Protein AF-A0A7Y5NXA3-F1 (afdb_monomer)

Secondary structure (DSSP, 8-state):
-PPP------------SSS---------PEEEEETTEEEEEEEETTEEE-SS--PPP----SS--S--S--TT-S-SSGGG--SSTTEEEEE-TTSSEEEEE-BSSGGGSPTTEEEE--SSSBEEEEBS-SSGGGSSTT--EEEPPPP-STTPPPP-EEE--TT-S-SSGGGSTTEEEEE-TTS-EEEEEGGGGS-PPP-

pLDDT: mean 83.81, std 15.82, range [43.25, 97.81]

Radius of gyration: 22.67 Å; Cα contacts (8 Å, |Δi|>4): 391; chains: 1; bounding box: 60×62×68 Å

Mean predicted aligned error: 8.84 Å

Solvent-accessible surface area (backbone atoms only — not comparable to full-atom values): 11843 Å² total; per-residue (Å²): 139,86,84,81,81,80,81,82,81,82,83,82,83,81,86,64,95,62,96,76,70,84,79,77,78,84,60,77,65,44,73,39,68,52,97,88,37,60,38,27,34,24,30,46,83,90,39,43,29,20,73,40,83,41,61,24,66,72,47,84,64,93,68,74,48,91,35,84,66,92,53,95,60,44,75,26,58,37,41,84,66,22,70,93,50,73,66,29,30,27,40,77,41,97,89,56,44,21,28,66,46,69,37,22,48,30,44,85,68,30,59,91,60,30,28,44,46,56,44,87,50,39,8,43,63,24,52,27,79,30,72,19,20,82,70,29,63,94,94,28,44,16,27,55,45,70,59,45,86,34,83,88,38,54,72,38,32,30,35,44,57,54,96,76,38,70,31,84,39,44,88,67,17,93,88,23,37,47,40,74,42,98,86,65,36,26,36,65,42,55,60,73,73,42,58,69,72,78,83,129

Structure (mmCIF, N/CA/C/O backbone):
data_AF-A0A7Y5NXA3-F1
#
_entry.id   AF-A0A7Y5NXA3-F1
#
loop_
_atom_site.group_PDB
_atom_site.id
_atom_site.type_symbol
_atom_site.label_atom_id
_atom_site.label_alt_id
_atom_site.label_comp_id
_atom_site.label_asym_id
_atom_site.label_entity_id
_atom_site.label_seq_id
_atom_site.pdbx_PDB_ins_code
_atom_site.Cartn_x
_atom_site.Cartn_y
_atom_site.Cartn_z
_atom_site.occupancy
_atom_site.B_iso_or_equiv
_atom_site.auth_seq_id
_atom_site.auth_comp_id
_atom_site.auth_asym_id
_atom_site.auth_atom_id
_atom_site.pdbx_PDB_model_num
ATOM 1 N N . MET A 1 1 ? -36.900 -36.591 41.338 1.00 43.38 1 MET A N 1
ATOM 2 C CA . MET A 1 1 ? -37.227 -35.148 41.329 1.00 43.38 1 MET A CA 1
ATOM 3 C C . MET A 1 1 ? -35.922 -34.359 41.272 1.00 43.38 1 MET A C 1
ATOM 5 O O . MET A 1 1 ? -35.277 -34.202 42.298 1.00 43.38 1 MET A O 1
ATOM 9 N N . ARG A 1 2 ? -35.464 -33.964 40.075 1.00 45.12 2 ARG A N 1
ATOM 10 C CA . ARG A 1 2 ? -34.249 -33.150 39.885 1.00 45.12 2 ARG A CA 1
ATOM 11 C C . ARG A 1 2 ? -34.693 -31.701 39.675 1.00 45.12 2 ARG A C 1
ATOM 13 O O . ARG A 1 2 ? -35.448 -31.439 38.746 1.00 45.12 2 ARG A O 1
ATOM 20 N N . ARG A 1 3 ? -34.304 -30.799 40.579 1.00 49.47 3 ARG A N 1
ATOM 21 C CA . ARG A 1 3 ? -34.575 -29.358 40.471 1.00 49.47 3 ARG A CA 1
ATOM 22 C C . ARG A 1 3 ? -33.551 -28.749 39.512 1.00 49.47 3 ARG A C 1
ATOM 24 O O . ARG A 1 3 ? -32.358 -28.834 39.780 1.00 49.47 3 ARG A O 1
ATOM 31 N N . ALA A 1 4 ? -34.022 -28.181 38.406 1.00 48.22 4 ALA A N 1
ATOM 32 C CA . ALA A 1 4 ? -33.211 -27.355 37.522 1.00 48.22 4 ALA A CA 1
ATOM 33 C C . ALA A 1 4 ? -33.000 -25.984 38.185 1.00 48.22 4 ALA A C 1
ATOM 35 O O . ALA A 1 4 ? -33.965 -25.336 38.590 1.00 48.22 4 ALA A O 1
ATOM 36 N N . LEU A 1 5 ? -31.741 -25.581 38.343 1.00 58.97 5 LEU A N 1
ATOM 37 C CA . LEU A 1 5 ? -31.359 -24.242 38.782 1.00 58.97 5 LEU A CA 1
ATOM 38 C C . LEU A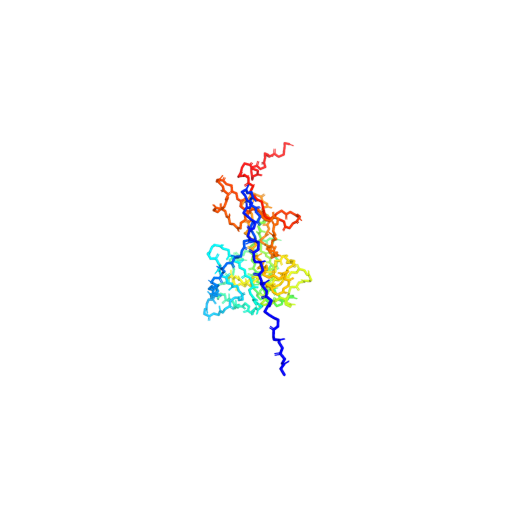 1 5 ? -31.389 -23.327 37.555 1.00 58.97 5 LEU A C 1
ATOM 40 O O . LEU A 1 5 ? -30.589 -23.496 36.640 1.00 58.97 5 LEU A O 1
ATOM 44 N N . ALA A 1 6 ? -32.334 -22.389 37.527 1.00 53.47 6 ALA A N 1
ATOM 45 C CA . ALA A 1 6 ? -32.361 -21.312 36.549 1.00 53.47 6 ALA A CA 1
ATOM 46 C C . ALA A 1 6 ? -31.240 -20.319 36.892 1.00 53.47 6 ALA A C 1
ATOM 48 O O . ALA A 1 6 ? -31.284 -19.669 37.937 1.00 53.47 6 ALA A O 1
ATOM 49 N N . GLN A 1 7 ? -30.216 -20.239 36.043 1.00 62.00 7 GLN A N 1
ATOM 50 C CA . GLN A 1 7 ? -29.206 -19.189 36.131 1.00 62.00 7 GLN A CA 1
ATOM 51 C C . GLN A 1 7 ? -29.837 -17.871 35.682 1.00 62.00 7 GLN A C 1
ATOM 53 O O . GLN A 1 7 ? -30.287 -17.732 34.547 1.00 62.00 7 GLN A O 1
ATOM 58 N N . VAL A 1 8 ? -29.893 -16.913 36.604 1.00 51.53 8 VAL A N 1
ATOM 59 C CA . VAL A 1 8 ? -30.272 -15.530 36.322 1.00 51.53 8 VAL A CA 1
ATOM 60 C C . VAL A 1 8 ? -29.046 -14.851 35.719 1.00 51.53 8 VAL A C 1
ATOM 62 O O . VAL A 1 8 ? -28.077 -14.577 36.423 1.00 51.53 8 VAL A O 1
ATOM 65 N N . LEU A 1 9 ? -29.076 -14.625 34.407 1.00 57.06 9 LEU A N 1
ATOM 66 C CA . LEU A 1 9 ? -28.084 -13.818 33.707 1.00 57.06 9 LEU A CA 1
ATOM 67 C C . LEU A 1 9 ? -28.371 -12.344 34.018 1.00 57.06 9 LEU A C 1
ATOM 69 O O . LEU A 1 9 ? -29.368 -11.787 33.562 1.00 57.06 9 LEU A O 1
ATOM 73 N N . VAL A 1 10 ? -27.525 -11.725 34.836 1.00 50.41 10 VAL A N 1
ATOM 74 C CA . VAL A 1 10 ? -27.584 -10.287 35.112 1.00 50.41 10 VAL A CA 1
ATOM 75 C C . VAL A 1 10 ? -26.732 -9.586 34.057 1.00 50.41 10 VAL A C 1
ATOM 77 O O . VAL A 1 10 ? -25.509 -9.581 34.151 1.00 50.41 10 VAL A O 1
ATOM 80 N N . VAL A 1 11 ? -27.377 -9.020 33.037 1.00 51.25 11 VAL A N 1
ATOM 81 C CA . VAL A 1 11 ? -26.717 -8.142 32.063 1.00 51.25 11 VAL A CA 1
ATOM 82 C C . VAL A 1 11 ? -26.604 -6.758 32.699 1.00 51.25 11 VAL A C 1
ATOM 84 O O . VAL A 1 11 ? -27.598 -6.050 32.849 1.00 51.25 11 VAL A O 1
ATOM 87 N N . VAL A 1 12 ? -25.400 -6.394 33.137 1.00 50.66 12 VAL A N 1
ATOM 88 C CA . VAL A 1 12 ? -25.101 -5.057 33.663 1.00 50.66 12 VAL A CA 1
ATOM 89 C C . VAL A 1 12 ? -24.696 -4.172 32.487 1.00 50.66 12 VAL A C 1
ATOM 91 O O . VAL A 1 12 ? -23.573 -4.255 32.005 1.00 50.66 12 VAL A O 1
ATOM 94 N N . THR A 1 13 ? -25.603 -3.321 32.013 1.00 43.25 13 THR A N 1
ATOM 95 C CA . THR A 1 13 ? -25.276 -2.272 31.037 1.00 43.25 13 THR A CA 1
ATOM 96 C C . THR A 1 13 ? -24.680 -1.074 31.774 1.00 43.25 13 THR A C 1
ATOM 98 O O . THR A 1 13 ? -25.400 -0.333 32.446 1.00 43.25 13 THR A O 1
ATOM 101 N N . ILE A 1 14 ? -23.364 -0.889 31.679 1.00 43.81 14 ILE A N 1
ATOM 102 C CA . ILE A 1 14 ? -22.674 0.292 32.208 1.00 43.81 14 ILE A CA 1
ATOM 103 C C . ILE A 1 14 ? -22.688 1.363 31.112 1.00 43.81 14 ILE A C 1
ATOM 105 O O . ILE A 1 14 ? -21.950 1.273 30.138 1.00 43.81 14 ILE A O 1
ATOM 109 N N . SER A 1 15 ? -23.544 2.375 31.261 1.00 44.97 15 SER A N 1
ATOM 110 C CA . SER A 1 15 ? -23.566 3.540 30.372 1.00 44.97 15 SER A CA 1
ATOM 111 C C . SER A 1 15 ? -22.508 4.544 30.837 1.00 44.97 15 SER A C 1
ATOM 113 O O . SER A 1 15 ? -22.768 5.361 31.720 1.00 44.97 15 SER A O 1
ATOM 115 N N . LEU A 1 16 ? -21.306 4.470 30.266 1.00 46.34 16 LEU A N 1
ATOM 116 C CA . LEU A 1 16 ? -20.279 5.500 30.418 1.00 46.34 16 LEU A CA 1
ATOM 117 C C . LEU A 1 16 ? -20.519 6.589 29.367 1.00 46.34 16 LEU A C 1
ATOM 119 O O . LEU A 1 16 ? -20.342 6.375 28.171 1.00 46.34 16 LEU A O 1
ATOM 123 N N . ALA A 1 17 ? -20.930 7.772 29.820 1.00 48.44 17 ALA A N 1
ATOM 124 C CA . ALA A 1 17 ? -20.832 8.996 29.034 1.00 48.44 17 ALA A CA 1
ATOM 125 C C . ALA A 1 17 ? -19.345 9.386 28.944 1.00 48.44 17 ALA A C 1
ATOM 127 O O . ALA A 1 17 ? -18.832 10.141 29.764 1.00 48.44 17 ALA A O 1
ATOM 128 N N . GLY A 1 18 ? -18.644 8.772 27.996 1.00 47.94 18 GLY A N 1
ATOM 129 C CA . GLY A 1 18 ? -17.215 8.934 27.737 1.00 47.94 18 GLY A CA 1
ATOM 130 C C . GLY A 1 18 ? -16.750 7.722 26.943 1.00 47.94 18 GLY A C 1
ATOM 131 O O . GLY A 1 18 ? -16.732 6.625 27.488 1.00 47.94 18 GLY A O 1
ATOM 132 N N . CYS A 1 19 ? -16.497 7.907 25.648 1.00 46.62 19 CYS A N 1
ATOM 133 C CA . CYS A 1 19 ? -16.404 6.873 24.615 1.00 46.62 19 CYS A CA 1
ATOM 134 C C . CYS A 1 19 ? -15.575 5.642 25.039 1.00 46.62 19 CYS A C 1
ATOM 136 O O . CYS A 1 19 ? -14.349 5.660 25.020 1.00 46.62 19 CYS A O 1
ATOM 138 N N . SER A 1 20 ? -16.242 4.563 25.446 1.00 48.34 20 SER A N 1
ATOM 139 C CA . SER A 1 20 ? -15.659 3.219 25.610 1.00 48.34 20 SER A CA 1
ATOM 140 C C . SER A 1 20 ? -16.683 2.159 25.218 1.00 48.34 20 SER A C 1
ATOM 142 O O . SER A 1 20 ? -16.874 1.164 25.910 1.00 48.34 20 SER A O 1
ATOM 144 N N . GLY A 1 21 ? -17.408 2.428 24.132 1.00 49.69 21 GLY A N 1
ATOM 145 C CA . GLY A 1 21 ? -18.098 1.368 23.417 1.00 49.69 21 GLY A CA 1
ATOM 146 C C . GLY A 1 21 ? -17.081 0.725 22.494 1.00 49.69 21 GLY A C 1
ATOM 147 O O . GLY A 1 21 ? -16.437 1.443 21.729 1.00 49.69 21 GLY A O 1
ATOM 148 N N . ASP A 1 22 ? -16.926 -0.591 22.586 1.00 53.19 22 ASP A N 1
ATOM 149 C CA . ASP A 1 22 ? -16.317 -1.368 21.516 1.00 53.19 22 ASP A CA 1
ATOM 150 C C . ASP A 1 22 ? -17.077 -1.007 20.235 1.00 53.19 22 ASP A C 1
ATOM 152 O O . ASP A 1 22 ? -18.280 -1.257 20.117 1.00 53.19 22 ASP A O 1
ATOM 156 N N . VAL A 1 23 ? -16.415 -0.289 19.328 1.00 57.19 23 VAL A N 1
ATOM 157 C CA . VAL A 1 23 ? -16.998 0.050 18.033 1.00 57.19 23 VAL A CA 1
ATOM 158 C C . VAL A 1 23 ? -16.989 -1.244 17.240 1.00 57.19 23 VAL A C 1
ATOM 160 O O . VAL A 1 23 ? -15.997 -1.594 16.611 1.00 57.19 23 VAL A O 1
ATOM 163 N N . GLU A 1 24 ? -18.081 -1.996 17.333 1.00 65.19 24 GLU A N 1
ATOM 164 C CA . GLU A 1 24 ? -18.325 -3.123 16.448 1.00 65.19 24 GLU A CA 1
ATOM 165 C C . GLU A 1 24 ? -18.480 -2.540 15.038 1.00 65.19 24 GLU A C 1
ATOM 167 O O . GLU A 1 24 ? -19.501 -1.935 14.698 1.00 65.19 24 GLU A O 1
ATOM 172 N N . ILE A 1 25 ? -17.411 -2.626 14.240 1.00 70.06 25 ILE A N 1
ATOM 173 C CA . ILE A 1 25 ? -17.422 -2.175 12.851 1.00 70.06 25 ILE A CA 1
ATOM 174 C C . ILE A 1 25 ? -18.264 -3.189 12.085 1.00 70.06 25 ILE A C 1
ATOM 176 O O . ILE A 1 25 ? -17.769 -4.207 11.608 1.00 70.06 25 ILE A O 1
ATOM 180 N N . ALA A 1 26 ? -19.564 -2.919 11.991 1.00 72.75 26 ALA A N 1
ATOM 181 C CA . ALA A 1 26 ? -20.465 -3.665 11.129 1.00 72.75 26 ALA A CA 1
ATOM 182 C C . ALA A 1 26 ? -20.091 -3.382 9.665 1.00 72.75 26 ALA A C 1
ATOM 184 O O . ALA A 1 26 ? -20.643 -2.487 9.023 1.00 72.75 26 ALA A O 1
ATOM 185 N N . CYS A 1 27 ? -19.107 -4.118 9.151 1.00 78.50 27 CYS A N 1
ATOM 186 C CA . CYS A 1 27 ? -18.705 -4.040 7.761 1.00 78.50 27 CYS A CA 1
ATOM 187 C C . CYS A 1 27 ? -19.563 -4.983 6.916 1.00 78.50 27 CYS A C 1
ATOM 189 O O . CYS A 1 27 ? -19.437 -6.203 6.998 1.00 78.50 27 CYS A O 1
ATOM 191 N N . ASN A 1 28 ? -20.420 -4.410 6.073 1.00 83.00 28 ASN A N 1
ATOM 192 C CA . ASN A 1 28 ? -20.970 -5.131 4.929 1.00 83.00 28 ASN A CA 1
ATOM 193 C C . ASN A 1 28 ? -19.955 -5.001 3.792 1.00 83.00 28 ASN A C 1
ATOM 195 O O . ASN A 1 28 ? -20.060 -4.080 2.984 1.00 83.00 28 ASN A O 1
ATOM 199 N N . SER A 1 29 ? -18.934 -5.853 3.813 1.00 89.62 29 SER A N 1
ATOM 200 C CA . SER A 1 29 ? -17.824 -5.804 2.868 1.00 89.62 29 SER A CA 1
ATOM 201 C C . SER A 1 29 ? -18.315 -6.050 1.442 1.00 89.62 29 SER A C 1
ATOM 203 O O . SER A 1 29 ? -18.929 -7.075 1.145 1.00 89.62 29 SER A O 1
ATOM 205 N N . GLU A 1 30 ? -18.045 -5.098 0.552 1.00 94.44 30 GLU A N 1
ATOM 206 C CA . GLU A 1 30 ? -18.192 -5.288 -0.892 1.00 94.44 30 GLU A CA 1
ATOM 207 C C . GLU A 1 30 ? -16.810 -5.605 -1.479 1.00 94.44 30 GLU A C 1
ATOM 209 O O . GLU A 1 30 ? -15.889 -4.809 -1.263 1.00 94.44 30 GLU A O 1
ATOM 214 N N . PRO A 1 31 ? -16.624 -6.756 -2.157 1.00 95.38 31 PRO A N 1
ATOM 215 C CA . PRO A 1 31 ? -15.333 -7.118 -2.726 1.00 95.38 31 PRO A CA 1
ATOM 216 C C . PRO A 1 31 ? -14.949 -6.144 -3.841 1.00 95.38 31 PRO A C 1
ATOM 218 O O . PRO A 1 31 ? -15.763 -5.780 -4.690 1.00 95.38 31 PRO A O 1
ATOM 221 N N . GLU A 1 32 ? -13.687 -5.733 -3.855 1.00 95.19 32 GLU A N 1
ATOM 222 C CA . GLU A 1 32 ? -13.147 -4.870 -4.894 1.00 95.19 32 GLU A CA 1
ATOM 223 C C . GLU A 1 32 ? -12.732 -5.704 -6.106 1.00 95.19 32 GLU A C 1
ATOM 225 O O . GLU A 1 32 ? -11.855 -6.572 -6.022 1.00 95.19 32 GLU A O 1
ATOM 230 N N . ILE A 1 33 ? -13.357 -5.395 -7.242 1.00 95.00 33 ILE A N 1
ATOM 231 C CA . ILE A 1 33 ? -13.126 -6.052 -8.525 1.00 95.00 33 ILE A CA 1
ATOM 232 C C . ILE A 1 33 ? -12.277 -5.148 -9.422 1.00 95.00 33 ILE A C 1
ATOM 234 O O . ILE A 1 33 ? -12.674 -4.022 -9.725 1.00 95.00 33 ILE A O 1
ATOM 238 N N . LEU A 1 34 ? -11.150 -5.665 -9.905 1.00 92.94 34 LEU A N 1
ATOM 239 C CA . LEU A 1 34 ? -10.285 -5.023 -10.892 1.00 92.94 34 LEU A CA 1
ATOM 240 C C . LEU A 1 34 ? -10.284 -5.874 -12.166 1.00 92.94 34 LEU A C 1
ATOM 242 O O . LEU A 1 34 ? -9.927 -7.048 -12.126 1.00 92.94 34 LEU A O 1
ATOM 246 N N . GLU A 1 35 ? -10.739 -5.307 -13.287 1.00 89.94 35 GLU A N 1
ATOM 247 C CA . GLU A 1 35 ? -10.835 -6.001 -14.589 1.00 89.94 35 GLU A CA 1
ATOM 248 C C . GLU A 1 35 ? -11.558 -7.364 -14.535 1.00 89.94 35 GLU A C 1
ATOM 250 O O . GLU A 1 35 ? -11.211 -8.322 -15.223 1.00 89.94 35 GLU A O 1
ATOM 255 N N . GLY A 1 36 ? -12.595 -7.464 -13.700 1.00 92.06 36 GLY A N 1
ATOM 256 C CA . GLY A 1 36 ? -13.398 -8.681 -13.559 1.00 92.06 36 GLY A CA 1
ATOM 257 C C . GLY A 1 36 ? -12.805 -9.751 -12.636 1.00 92.06 36 GLY A C 1
ATOM 258 O O . GLY A 1 36 ? -13.415 -10.812 -12.508 1.00 92.06 36 GLY A O 1
ATOM 259 N N . ALA A 1 37 ? -11.673 -9.485 -11.977 1.00 93.00 37 ALA A N 1
ATOM 260 C CA . ALA A 1 37 ? -11.097 -10.342 -10.943 1.00 93.00 37 ALA A CA 1
ATOM 261 C C . ALA A 1 37 ? -11.159 -9.672 -9.562 1.00 93.00 37 ALA A C 1
ATOM 263 O O . ALA A 1 37 ? -11.017 -8.456 -9.442 1.00 93.00 37 ALA A O 1
ATOM 264 N N . GLU A 1 38 ? -11.361 -10.465 -8.512 1.00 94.81 38 GLU A N 1
ATOM 265 C CA . GLU A 1 38 ? -11.270 -9.990 -7.129 1.00 94.81 38 GLU A CA 1
ATOM 266 C C . GLU A 1 38 ? -9.823 -9.634 -6.779 1.00 94.81 38 GLU A C 1
ATOM 268 O O . GLU A 1 38 ? -8.887 -10.366 -7.092 1.00 94.81 38 GLU A O 1
ATOM 273 N N . THR A 1 39 ? -9.643 -8.505 -6.102 1.00 95.56 39 THR A N 1
ATOM 274 C CA . THR A 1 39 ? -8.321 -8.021 -5.668 1.00 95.56 39 THR A CA 1
ATOM 275 C C . THR A 1 39 ? -7.907 -8.541 -4.288 1.00 95.56 39 THR A C 1
ATOM 277 O O . THR A 1 39 ? -6.813 -8.237 -3.817 1.00 95.56 39 THR A O 1
ATOM 280 N N . GLY A 1 40 ? -8.791 -9.272 -3.600 1.00 95.44 40 GLY A N 1
ATOM 281 C CA . GLY A 1 40 ? -8.634 -9.659 -2.190 1.00 95.44 40 GLY A CA 1
ATOM 282 C C . GLY A 1 40 ? -8.944 -8.527 -1.209 1.00 95.44 40 GLY A C 1
ATOM 283 O O . GLY A 1 40 ? -8.978 -8.738 0.000 1.00 95.44 40 GLY A O 1
ATOM 284 N N . PHE A 1 41 ? -9.205 -7.321 -1.714 1.00 96.56 41 PHE A N 1
ATOM 285 C CA . PHE A 1 41 ? -9.687 -6.210 -0.911 1.00 96.56 41 PHE A CA 1
ATOM 286 C C . PHE A 1 41 ? -11.205 -6.150 -0.901 1.00 96.56 41 PHE A C 1
ATOM 288 O O . PHE A 1 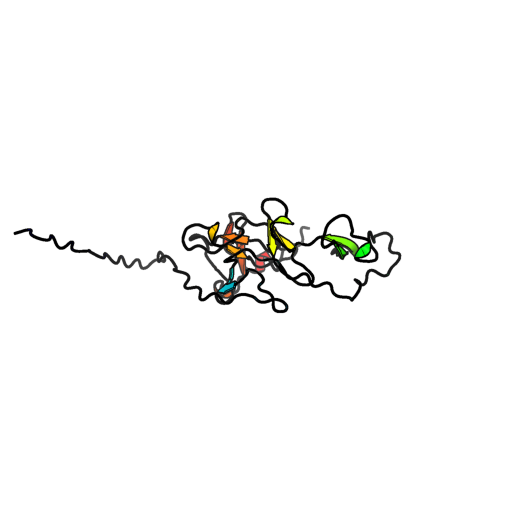41 ? -11.872 -6.541 -1.857 1.00 96.56 41 PHE A O 1
ATOM 295 N N . ALA A 1 42 ? -11.738 -5.591 0.174 1.00 96.19 42 ALA A N 1
ATOM 296 C CA . ALA A 1 42 ? -13.122 -5.185 0.259 1.00 96.19 42 ALA A CA 1
ATOM 297 C C . ALA A 1 42 ? -13.243 -3.787 0.868 1.00 96.19 42 ALA A C 1
ATOM 299 O O . ALA A 1 42 ? -12.343 -3.294 1.559 1.00 96.19 42 ALA A O 1
ATOM 300 N N . THR A 1 43 ? -14.371 -3.137 0.598 1.00 94.00 43 THR A N 1
ATOM 301 C CA . THR A 1 43 ? -14.670 -1.804 1.123 1.00 94.00 43 THR A CA 1
ATOM 302 C C . THR A 1 43 ? -15.754 -1.847 2.193 1.00 94.00 43 THR A C 1
ATOM 304 O O . THR A 1 43 ? -16.822 -2.420 1.980 1.00 94.00 43 THR A O 1
ATOM 307 N N . CYS A 1 44 ? -15.502 -1.170 3.315 1.00 91.19 44 CYS A N 1
ATOM 308 C CA . CYS A 1 44 ? -16.468 -0.857 4.367 1.00 91.19 44 CYS A CA 1
ATOM 309 C C . CYS A 1 44 ? -16.740 0.658 4.345 1.00 91.19 44 CYS A C 1
ATOM 311 O O . CYS A 1 44 ? -16.147 1.425 5.106 1.00 91.19 44 CYS A O 1
ATOM 313 N N . GLY A 1 45 ? -17.584 1.128 3.423 1.00 88.50 45 GLY A N 1
ATOM 314 C CA . GLY A 1 45 ? -17.703 2.566 3.158 1.00 88.50 45 GLY A CA 1
ATOM 315 C C . GLY A 1 45 ? -16.440 3.098 2.472 1.00 88.50 45 GLY A C 1
ATOM 316 O O . GLY A 1 45 ? -16.104 2.641 1.387 1.00 88.50 45 GLY A O 1
ATOM 317 N N . SER A 1 46 ? -15.734 4.053 3.083 1.00 87.31 46 SER A N 1
ATOM 318 C CA . SER A 1 46 ? -14.451 4.578 2.571 1.00 87.31 46 SER A CA 1
ATOM 319 C C . SER A 1 46 ? -13.216 3.840 3.102 1.00 87.31 46 SER A C 1
ATOM 321 O O . SER A 1 46 ? -12.095 4.156 2.703 1.00 87.31 46 SER A O 1
ATOM 323 N N . LEU A 1 47 ? -13.400 2.861 3.988 1.00 92.25 47 LEU A N 1
ATOM 324 C CA . LEU A 1 47 ? -12.325 2.029 4.515 1.00 92.25 47 LEU A CA 1
ATOM 325 C C . LEU A 1 47 ? -12.053 0.859 3.563 1.00 92.25 47 LEU A C 1
ATOM 327 O O . LEU A 1 47 ? -12.961 0.078 3.286 1.00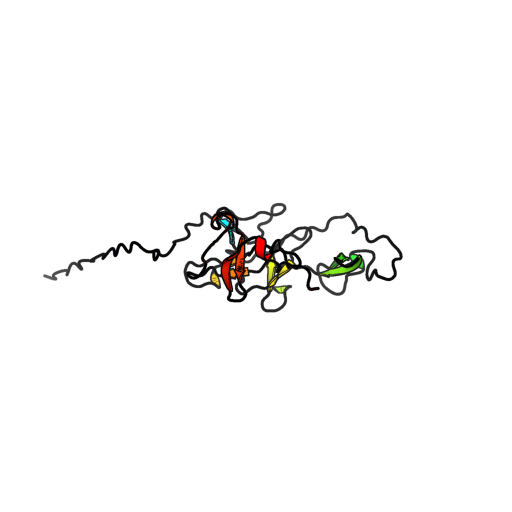 92.25 47 LEU A O 1
ATOM 331 N N . LYS A 1 48 ? -10.809 0.700 3.108 1.00 95.56 48 LYS A N 1
ATOM 332 C CA . LYS A 1 48 ? -10.364 -0.465 2.330 1.00 95.56 48 LYS A CA 1
ATOM 333 C C . LYS A 1 48 ? -9.620 -1.436 3.246 1.00 95.56 48 LYS A C 1
ATOM 335 O O . LYS A 1 48 ? -8.636 -1.051 3.880 1.00 95.56 48 LYS A O 1
ATOM 340 N N . HIS A 1 49 ? -10.088 -2.677 3.324 1.00 96.50 49 HIS A N 1
ATOM 341 C CA . HIS A 1 49 ? -9.481 -3.731 4.138 1.00 96.50 49 HIS A CA 1
ATOM 342 C C . HIS A 1 49 ? -9.287 -5.012 3.330 1.00 96.50 49 HIS A C 1
ATOM 344 O O . HIS A 1 49 ? -9.794 -5.126 2.214 1.00 96.50 49 HIS A O 1
ATOM 350 N N . ARG A 1 50 ? -8.516 -5.952 3.874 1.00 97.31 50 ARG A N 1
ATOM 351 C CA . ARG A 1 50 ? -8.125 -7.180 3.185 1.00 97.31 50 ARG A CA 1
ATOM 352 C C . ARG A 1 50 ? -8.667 -8.412 3.914 1.00 97.31 50 ARG A C 1
ATOM 354 O O . ARG A 1 50 ? -7.953 -8.979 4.741 1.00 97.31 50 ARG A O 1
ATOM 361 N N . PRO A 1 51 ? -9.912 -8.837 3.635 1.00 96.44 51 PRO A N 1
ATOM 362 C CA . PRO A 1 51 ? -10.483 -10.026 4.268 1.00 96.44 51 PRO A CA 1
ATOM 363 C C . PRO A 1 51 ? -9.701 -11.301 3.942 1.00 96.44 51 PRO A C 1
ATOM 365 O O . PRO A 1 51 ? -9.549 -12.163 4.806 1.00 96.44 51 PRO A O 1
ATOM 368 N N . GLU A 1 52 ? -9.167 -11.408 2.726 1.00 95.81 52 GLU A N 1
ATOM 369 C CA . GLU A 1 52 ? -8.433 -12.580 2.260 1.00 95.81 52 GLU A CA 1
ATOM 370 C C . GLU A 1 52 ? -7.302 -12.208 1.296 1.00 95.81 52 GLU A C 1
ATOM 372 O O . GLU A 1 52 ? -7.271 -11.122 0.714 1.00 95.81 52 GLU A O 1
ATOM 377 N N . GLN A 1 53 ? -6.338 -13.114 1.13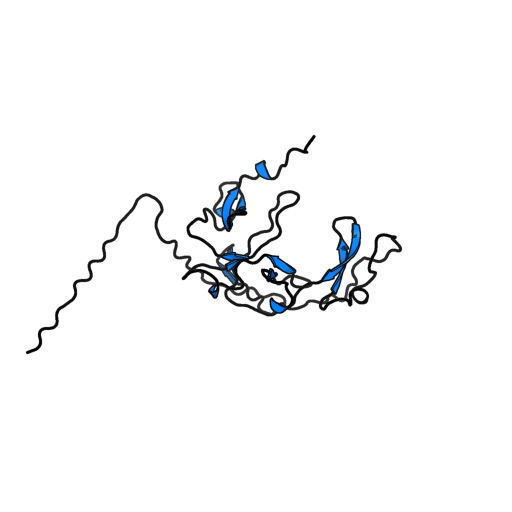8 1.00 96.12 53 GLN A N 1
ATOM 378 C CA . GLN A 1 53 ? -5.321 -12.970 0.101 1.00 96.12 53 GLN A CA 1
ATOM 379 C C . GLN A 1 53 ? -5.931 -13.346 -1.250 1.00 96.12 53 GLN A C 1
ATOM 381 O O . GLN A 1 53 ? -6.651 -14.336 -1.360 1.00 96.12 53 GLN A O 1
ATOM 386 N N . ALA A 1 54 ? -5.589 -12.590 -2.286 1.00 95.06 54 ALA A N 1
ATOM 387 C CA . ALA A 1 54 ? -5.948 -12.905 -3.659 1.00 95.06 54 ALA A CA 1
ATOM 388 C C . ALA A 1 54 ? -4.768 -12.632 -4.587 1.00 95.06 54 ALA A C 1
ATOM 390 O O . ALA A 1 54 ? -3.849 -11.882 -4.249 1.00 95.06 54 ALA A O 1
ATOM 391 N N . THR A 1 55 ? -4.818 -13.244 -5.766 1.00 95.69 55 THR A N 1
ATOM 392 C CA . THR A 1 55 ? -3.872 -12.977 -6.846 1.00 95.69 55 THR A CA 1
ATOM 393 C C . THR A 1 55 ? -4.326 -11.745 -7.617 1.00 95.69 55 THR A C 1
ATOM 395 O O . THR A 1 55 ? -5.433 -11.714 -8.153 1.00 95.69 55 THR A O 1
ATOM 398 N N . CYS A 1 56 ? -3.463 -10.742 -7.705 1.00 94.19 56 CYS A N 1
ATOM 399 C CA . CYS A 1 56 ? -3.721 -9.544 -8.476 1.00 94.19 56 CYS A CA 1
ATOM 400 C C . CYS A 1 56 ? -3.776 -9.861 -9.974 1.00 94.19 56 CYS A C 1
ATOM 402 O O . CYS A 1 56 ? -2.874 -10.525 -10.496 1.00 94.19 56 CYS A O 1
ATOM 404 N N . PRO A 1 57 ? -4.790 -9.355 -10.700 1.00 91.31 57 PRO A N 1
ATOM 405 C CA . PRO A 1 57 ? -4.770 -9.413 -12.150 1.00 91.31 57 PRO A CA 1
ATOM 406 C C . PRO A 1 57 ? -3.592 -8.574 -12.652 1.00 91.31 57 PRO A C 1
ATOM 408 O O . PRO A 1 57 ? -3.452 -7.403 -12.300 1.00 91.31 57 PRO A O 1
ATOM 411 N N . ILE A 1 58 ? -2.735 -9.181 -13.469 1.00 85.88 58 ILE A N 1
ATOM 412 C CA . ILE A 1 58 ? -1.615 -8.480 -14.094 1.00 85.88 58 ILE A CA 1
ATOM 413 C C . ILE A 1 58 ? -2.087 -7.966 -15.440 1.00 85.88 58 ILE A C 1
ATOM 415 O O . ILE A 1 58 ? -2.435 -8.742 -16.333 1.00 85.88 58 ILE A O 1
ATOM 419 N N . LEU A 1 59 ? -2.109 -6.648 -15.568 1.00 81.25 59 LEU A N 1
ATOM 420 C CA . LEU A 1 59 ? -2.623 -5.954 -16.732 1.00 81.25 59 LEU A CA 1
ATOM 421 C C . LEU A 1 59 ? -1.447 -5.424 -17.533 1.00 81.25 59 LEU A C 1
ATOM 423 O O . LEU A 1 59 ? -1.059 -4.258 -17.431 1.00 81.25 59 LEU A O 1
ATOM 427 N N . TRP A 1 60 ? -0.888 -6.305 -18.353 1.00 75.75 60 TRP A N 1
ATOM 428 C CA . TRP A 1 60 ? 0.068 -5.914 -19.375 1.00 75.75 60 TRP A CA 1
ATOM 429 C C . TRP A 1 60 ? -0.649 -5.026 -20.388 1.00 75.75 60 TRP A C 1
ATOM 431 O O . TRP A 1 60 ? -1.476 -5.493 -21.172 1.00 75.75 60 TRP A O 1
ATOM 441 N N . HIS A 1 61 ? -0.377 -3.726 -20.335 1.00 66.69 61 HIS A N 1
ATOM 442 C CA . HIS A 1 61 ? -0.838 -2.825 -21.377 1.00 66.69 61 HIS A CA 1
ATOM 443 C C . HIS A 1 61 ? 0.102 -2.996 -22.567 1.00 66.69 61 HIS A C 1
ATOM 445 O O . HIS A 1 61 ? 1.311 -2.902 -22.415 1.00 66.69 61 HIS A O 1
ATOM 451 N N . GLU A 1 62 ? -0.447 -3.210 -23.763 1.00 62.75 62 GLU A N 1
ATOM 452 C CA . GLU A 1 62 ? 0.349 -3.304 -24.999 1.00 62.75 62 GLU A CA 1
ATOM 453 C C . GLU A 1 62 ? 1.047 -1.980 -25.373 1.00 62.75 62 GLU A C 1
ATOM 455 O O . GLU A 1 62 ? 1.770 -1.919 -26.366 1.00 62.75 62 GLU A O 1
ATOM 460 N N . ALA A 1 63 ? 0.805 -0.899 -24.625 1.00 57.09 63 ALA A N 1
ATOM 461 C CA . ALA A 1 63 ? 1.453 0.378 -24.859 1.00 57.09 63 ALA A CA 1
ATOM 462 C C . ALA A 1 63 ? 2.841 0.364 -24.198 1.00 57.09 63 ALA A C 1
ATOM 464 O O . ALA A 1 63 ? 2.899 0.369 -22.967 1.00 57.09 63 ALA A O 1
ATOM 465 N N . PRO A 1 64 ? 3.941 0.376 -24.975 1.00 56.78 64 PRO A N 1
ATOM 466 C CA . PRO A 1 64 ? 5.271 0.486 -24.400 1.00 56.78 64 PRO A CA 1
ATOM 467 C C . PRO A 1 64 ? 5.346 1.783 -23.599 1.00 56.78 64 PRO A C 1
ATOM 469 O O . PRO A 1 64 ? 4.864 2.832 -24.052 1.00 56.78 64 PRO A O 1
ATOM 472 N N . ALA A 1 65 ? 5.936 1.712 -22.408 1.00 58.56 65 ALA A N 1
ATOM 473 C CA . ALA A 1 65 ? 6.274 2.907 -21.663 1.00 58.56 65 ALA A CA 1
ATOM 474 C C . ALA A 1 65 ? 7.046 3.871 -22.573 1.00 58.56 65 ALA A C 1
ATOM 476 O O . ALA A 1 65 ? 7.849 3.466 -23.416 1.00 58.56 65 ALA A O 1
ATOM 477 N N . VAL A 1 66 ? 6.753 5.166 -22.440 1.00 66.31 66 VAL A N 1
ATOM 478 C CA . VAL A 1 66 ? 7.295 6.258 -23.264 1.00 66.31 66 VAL A CA 1
ATOM 479 C C . VAL A 1 66 ? 8.748 6.547 -22.854 1.00 66.31 66 VAL A C 1
ATOM 481 O O . VAL A 1 66 ? 9.111 7.668 -22.521 1.00 66.31 66 VAL A O 1
ATOM 484 N N . CYS A 1 67 ? 9.578 5.509 -22.863 1.00 74.88 67 CYS A N 1
ATOM 485 C CA . CYS A 1 67 ? 11.007 5.520 -22.576 1.00 74.88 67 CYS A CA 1
ATOM 486 C C . CYS A 1 67 ? 11.839 5.563 -23.864 1.00 74.88 67 CYS A C 1
ATOM 488 O O . CYS A 1 67 ? 13.006 5.186 -23.891 1.00 74.88 67 CYS A O 1
ATOM 490 N N . ALA A 1 68 ? 11.238 6.039 -24.957 1.00 66.12 68 ALA A N 1
ATOM 491 C CA . ALA A 1 68 ? 11.921 6.223 -26.226 1.00 66.12 68 ALA A CA 1
ATOM 492 C C . ALA A 1 68 ? 12.832 7.461 -26.156 1.00 66.12 68 ALA A C 1
ATOM 494 O O . ALA A 1 68 ? 12.386 8.586 -26.383 1.00 66.12 68 ALA A O 1
ATOM 495 N N . GLY A 1 69 ? 14.110 7.249 -25.849 1.00 70.12 69 GLY A N 1
ATOM 496 C CA . GLY A 1 69 ? 15.141 8.283 -25.885 1.00 70.12 69 GLY A CA 1
ATOM 497 C C . GLY A 1 69 ? 16.513 7.754 -25.476 1.00 70.12 69 GLY A C 1
ATOM 498 O O . GLY A 1 69 ? 16.620 6.895 -24.605 1.00 70.12 69 GLY A O 1
ATOM 499 N N . ASP A 1 70 ? 17.563 8.302 -26.085 1.00 69.81 70 ASP A N 1
ATOM 500 C CA . ASP A 1 70 ? 18.965 7.930 -25.843 1.00 69.81 70 ASP A CA 1
ATOM 501 C C . ASP A 1 70 ? 19.540 8.630 -24.592 1.00 69.81 70 ASP A C 1
ATOM 503 O O . ASP A 1 70 ? 20.731 8.947 -24.539 1.00 69.81 70 ASP A O 1
ATOM 507 N N . ASP A 1 71 ? 18.695 8.960 -23.610 1.00 78.12 71 ASP A N 1
ATOM 508 C CA . ASP A 1 71 ? 19.154 9.643 -22.405 1.00 78.12 71 ASP A CA 1
ATOM 509 C C . ASP A 1 71 ? 20.087 8.712 -21.624 1.00 78.12 71 ASP A C 1
ATOM 511 O O . ASP A 1 71 ? 19.727 7.584 -21.293 1.00 78.12 71 ASP A O 1
ATOM 515 N N . GLU A 1 72 ? 21.275 9.208 -21.264 1.00 82.69 72 GLU A N 1
ATOM 516 C CA . GLU A 1 72 ? 22.289 8.461 -20.495 1.00 82.69 72 GLU A CA 1
ATOM 517 C C . GLU A 1 72 ? 21.795 8.000 -19.104 1.00 82.69 72 GLU A C 1
ATOM 519 O O . GLU A 1 72 ? 22.516 7.312 -18.387 1.00 82.69 72 GLU A O 1
ATOM 524 N N . LEU A 1 73 ? 20.582 8.400 -18.709 1.00 85.69 73 LEU A N 1
ATOM 525 C CA . LEU A 1 73 ? 19.920 8.056 -17.450 1.00 85.69 73 LEU A CA 1
ATOM 526 C C . LEU A 1 73 ? 18.905 6.904 -17.581 1.00 85.69 73 LEU A C 1
ATOM 528 O O . LEU A 1 73 ? 18.282 6.551 -16.579 1.00 85.69 73 LEU A O 1
ATOM 532 N N . ASN A 1 74 ? 18.700 6.360 -18.786 1.00 89.75 74 ASN A N 1
ATOM 533 C CA . ASN A 1 74 ? 17.771 5.258 -19.032 1.00 89.75 74 ASN A CA 1
ATOM 534 C C . ASN A 1 74 ? 18.470 3.908 -18.829 1.00 89.75 74 ASN A C 1
ATOM 536 O O . ASN A 1 74 ? 19.373 3.552 -19.582 1.00 89.75 74 ASN A O 1
ATOM 540 N N . ASP A 1 75 ? 18.012 3.142 -17.838 1.00 92.31 75 ASP A N 1
ATOM 541 C CA . ASP A 1 75 ? 18.484 1.775 -17.575 1.00 92.31 75 ASP A CA 1
ATOM 542 C C . ASP A 1 75 ? 17.689 0.714 -18.363 1.00 92.31 75 ASP A C 1
ATOM 544 O O . ASP A 1 75 ? 18.084 -0.446 -18.407 1.00 92.31 75 ASP A O 1
ATOM 548 N N . CYS A 1 76 ? 16.573 1.105 -18.984 1.00 92.25 76 CYS A N 1
ATOM 549 C CA . CYS A 1 76 ? 15.738 0.273 -19.849 1.00 92.25 76 CYS A CA 1
ATOM 550 C C . CYS A 1 76 ? 15.085 1.142 -20.934 1.00 92.25 76 CYS A C 1
ATOM 552 O O . CYS A 1 76 ? 14.892 2.348 -20.737 1.00 92.25 76 CYS A O 1
ATOM 554 N N . ALA A 1 77 ? 14.728 0.530 -22.061 1.00 89.06 77 ALA A N 1
ATOM 555 C CA . ALA A 1 77 ? 13.962 1.146 -23.141 1.00 89.06 77 ALA A CA 1
ATOM 556 C C . ALA A 1 77 ? 12.548 0.552 -23.251 1.00 89.06 77 ALA A C 1
ATOM 558 O O . ALA A 1 77 ? 11.609 1.267 -23.604 1.00 89.06 77 ALA A O 1
ATOM 559 N N . GLU A 1 78 ? 12.387 -0.732 -22.930 1.00 88.88 78 GLU A N 1
ATOM 560 C CA . GLU A 1 78 ? 11.113 -1.451 -22.954 1.00 88.88 78 GLU A CA 1
ATOM 561 C C . GLU A 1 78 ? 10.999 -2.466 -21.809 1.00 88.88 78 GLU A C 1
ATOM 563 O O . GLU A 1 78 ? 11.988 -2.825 -21.176 1.00 88.88 78 GLU A O 1
ATOM 568 N N . ASP A 1 79 ? 9.784 -2.951 -21.533 1.00 88.75 79 ASP A N 1
ATOM 569 C CA . ASP A 1 79 ? 9.527 -3.911 -20.445 1.00 88.75 79 ASP A CA 1
ATOM 570 C C . ASP A 1 79 ? 10.355 -5.198 -20.580 1.00 88.75 79 ASP A C 1
ATOM 572 O O . ASP A 1 79 ? 10.713 -5.811 -19.578 1.00 88.75 79 ASP A O 1
ATOM 576 N N . ALA A 1 80 ? 10.693 -5.591 -21.813 1.00 89.31 80 ALA A N 1
ATOM 577 C CA . ALA A 1 80 ? 11.521 -6.763 -22.084 1.00 89.31 80 ALA A CA 1
ATOM 578 C C . ALA A 1 80 ? 12.975 -6.610 -21.603 1.00 89.31 80 ALA A C 1
ATOM 580 O O . ALA A 1 80 ? 13.639 -7.626 -21.410 1.00 89.31 80 ALA A O 1
ATOM 581 N N . ASP A 1 81 ? 13.456 -5.380 -21.382 1.00 91.38 81 ASP A N 1
ATOM 582 C CA . ASP A 1 81 ? 14.771 -5.127 -20.782 1.00 91.38 81 ASP A CA 1
ATOM 583 C C . ASP A 1 81 ? 14.779 -5.405 -19.267 1.00 91.38 81 ASP A C 1
ATOM 585 O O . ASP A 1 81 ? 15.844 -5.509 -18.666 1.00 91.38 81 ASP A O 1
ATOM 589 N N . CYS A 1 82 ? 13.605 -5.521 -18.639 1.00 92.81 82 CYS A N 1
ATOM 590 C CA . CYS A 1 82 ? 13.439 -5.707 -17.200 1.00 92.81 82 CYS A CA 1
ATOM 591 C C . CYS A 1 82 ? 13.169 -7.174 -16.853 1.00 92.81 82 CYS A C 1
ATOM 593 O O . CYS A 1 82 ? 12.094 -7.530 -16.367 1.00 92.81 82 CYS A O 1
ATOM 595 N N . ASP A 1 83 ? 14.150 -8.034 -17.133 1.00 94.25 83 ASP A N 1
ATOM 596 C CA . ASP A 1 83 ? 14.050 -9.491 -16.998 1.00 94.25 83 ASP A CA 1
ATOM 597 C C . ASP A 1 83 ? 14.650 -10.050 -15.694 1.00 94.25 83 ASP A C 1
ATOM 599 O O . ASP A 1 83 ? 14.638 -11.266 -15.474 1.00 94.25 83 ASP A O 1
ATOM 603 N N . GLU A 1 84 ? 15.138 -9.187 -14.794 1.00 94.19 84 GLU A N 1
ATOM 604 C CA . GLU A 1 84 ? 15.784 -9.632 -13.555 1.00 94.19 84 GLU A CA 1
ATOM 605 C C . GLU A 1 84 ? 14.807 -10.242 -12.542 1.00 94.19 84 GLU A C 1
ATOM 607 O O . GLU A 1 84 ? 15.223 -11.014 -11.671 1.00 94.19 84 GLU A O 1
ATOM 612 N N . ALA A 1 85 ? 13.517 -9.919 -12.650 1.00 89.75 85 ALA A N 1
ATOM 613 C CA . ALA A 1 85 ? 12.448 -10.531 -11.873 1.00 89.75 85 ALA A CA 1
ATOM 614 C C . ALA A 1 85 ? 11.122 -10.554 -12.649 1.00 89.75 85 ALA A C 1
ATOM 616 O O . ALA A 1 85 ? 10.935 -9.858 -13.649 1.00 89.75 85 ALA A O 1
ATOM 617 N N . GLU A 1 86 ? 10.181 -11.376 -12.184 1.00 89.69 86 GLU A N 1
ATOM 618 C CA . GLU A 1 86 ? 8.843 -11.421 -12.768 1.00 89.69 86 GLU A CA 1
ATOM 619 C C . GLU A 1 86 ? 8.144 -10.062 -12.624 1.00 89.69 86 GLU A C 1
ATOM 621 O O . GLU A 1 86 ? 8.363 -9.309 -11.673 1.00 89.69 86 GLU A O 1
ATOM 626 N N . HIS A 1 87 ? 7.289 -9.741 -13.594 1.00 89.12 87 HIS A N 1
ATOM 627 C CA . HIS A 1 87 ? 6.485 -8.513 -13.586 1.00 89.12 87 HIS A CA 1
ATOM 628 C C . HIS A 1 87 ? 7.309 -7.214 -13.626 1.00 89.12 87 HIS A C 1
ATOM 630 O O . HIS A 1 87 ? 6.861 -6.179 -13.118 1.00 89.12 87 HIS A O 1
ATOM 636 N N . GLY A 1 88 ? 8.502 -7.272 -14.223 1.00 90.94 88 GLY A N 1
ATOM 637 C CA . GLY A 1 88 ? 9.299 -6.101 -14.564 1.00 90.94 88 GLY A CA 1
ATOM 638 C C . GLY A 1 88 ? 8.630 -5.258 -15.641 1.00 90.94 88 GLY A C 1
ATOM 639 O O . GLY A 1 88 ? 8.106 -5.786 -16.620 1.00 90.94 88 GLY A O 1
ATOM 640 N N . ILE A 1 89 ? 8.640 -3.943 -15.438 1.00 90.12 89 ILE A N 1
ATOM 641 C CA . ILE A 1 89 ? 8.314 -2.961 -16.469 1.00 90.12 89 ILE A CA 1
ATOM 642 C C . ILE A 1 89 ? 9.408 -1.912 -16.535 1.00 90.12 89 ILE A C 1
ATOM 644 O O . ILE A 1 89 ? 10.039 -1.600 -15.518 1.00 90.12 89 ILE A O 1
ATOM 648 N N . CYS A 1 90 ? 9.567 -1.317 -17.704 1.00 91.00 90 CYS A N 1
ATOM 649 C CA . CYS A 1 90 ? 10.360 -0.119 -17.853 1.00 91.00 90 CYS A CA 1
ATOM 650 C C . CYS A 1 90 ? 9.476 1.094 -17.565 1.00 91.00 90 CYS A C 1
ATOM 652 O O . CYS A 1 90 ? 8.494 1.308 -18.263 1.00 91.00 90 CYS A O 1
ATOM 654 N N . ASP A 1 91 ? 9.776 1.882 -16.531 1.00 89.88 91 ASP A N 1
ATOM 655 C CA . ASP A 1 91 ? 8.947 3.039 -16.166 1.00 89.88 91 ASP A CA 1
ATOM 656 C C . ASP A 1 91 ? 9.792 4.279 -15.871 1.00 89.88 91 ASP A C 1
ATOM 658 O O . ASP A 1 91 ? 10.977 4.200 -15.526 1.00 89.88 91 ASP A O 1
ATOM 662 N N . VAL A 1 92 ? 9.164 5.445 -15.992 1.00 88.44 92 VAL A N 1
ATOM 663 C CA . VAL A 1 92 ? 9.786 6.730 -15.691 1.00 88.44 92 VAL A CA 1
ATOM 664 C C . VAL A 1 92 ? 9.975 6.851 -14.183 1.00 88.44 92 VAL A C 1
ATOM 666 O O . VAL A 1 92 ? 9.035 6.752 -13.393 1.00 88.44 92 VAL A O 1
ATOM 669 N N . ARG A 1 93 ? 11.207 7.122 -13.758 1.00 87.69 93 ARG A N 1
ATOM 670 C CA . ARG A 1 93 ? 11.517 7.330 -12.342 1.00 87.69 93 ARG A CA 1
ATOM 671 C C . ARG A 1 93 ? 11.077 8.728 -11.898 1.00 87.69 93 ARG A C 1
ATOM 673 O O . ARG A 1 93 ? 11.180 9.676 -12.677 1.00 87.69 93 ARG A O 1
ATOM 680 N N . PRO A 1 94 ? 10.717 8.926 -10.615 1.00 82.00 94 PRO A N 1
ATOM 681 C CA . PRO A 1 94 ? 10.395 10.256 -10.086 1.00 82.00 94 PRO A CA 1
ATOM 682 C C . PRO A 1 94 ? 11.500 11.309 -10.290 1.00 82.00 94 PRO A C 1
ATOM 684 O O . PRO A 1 94 ? 11.208 12.497 -10.376 1.00 82.00 94 PRO A O 1
ATOM 687 N N . ALA A 1 95 ? 12.766 10.883 -10.378 1.00 84.12 95 ALA A N 1
ATOM 688 C CA . ALA A 1 95 ? 13.924 11.750 -10.613 1.00 84.12 95 ALA A CA 1
ATOM 689 C C . ALA A 1 95 ? 14.243 11.994 -12.107 1.00 84.12 95 ALA A C 1
ATOM 691 O O . ALA A 1 95 ? 15.234 12.657 -12.411 1.00 84.12 95 ALA A O 1
ATOM 692 N N . GLY A 1 96 ? 13.422 11.478 -13.027 1.00 86.19 96 GLY A N 1
ATOM 693 C CA . GLY A 1 96 ? 13.696 11.451 -14.464 1.00 86.19 96 GLY A CA 1
ATOM 694 C C . GLY A 1 96 ? 14.464 10.202 -14.908 1.00 86.19 96 GLY A C 1
ATOM 695 O O . GLY A 1 96 ? 14.985 9.447 -14.084 1.00 86.19 96 GLY A O 1
ATOM 696 N N . GLY A 1 97 ? 14.513 9.995 -16.226 1.00 89.75 97 GLY A N 1
ATOM 697 C CA . GLY A 1 97 ? 15.021 8.769 -16.842 1.00 89.75 97 GLY A CA 1
ATOM 698 C C . GLY A 1 97 ? 14.083 7.575 -16.654 1.00 89.75 97 GLY A C 1
ATOM 699 O O . GLY A 1 97 ? 13.087 7.643 -15.927 1.00 89.75 97 GLY A O 1
ATOM 700 N N . CYS A 1 98 ? 14.419 6.479 -17.315 1.00 92.88 98 CYS A N 1
ATOM 701 C CA . CYS A 1 98 ? 13.690 5.225 -17.249 1.00 92.88 98 CYS A CA 1
ATOM 702 C C . CYS A 1 98 ? 14.464 4.170 -16.479 1.00 92.88 98 CYS A C 1
ATOM 704 O O . CYS A 1 98 ? 15.694 4.125 -16.492 1.00 92.88 98 CYS A O 1
ATOM 706 N N . GLY A 1 99 ? 13.738 3.306 -15.786 1.00 92.44 99 GLY A N 1
ATOM 707 C CA . GLY A 1 99 ? 14.352 2.152 -15.170 1.00 92.44 99 GLY A CA 1
ATOM 708 C C . GLY A 1 99 ? 13.365 1.069 -14.816 1.00 92.44 99 GLY A C 1
ATOM 709 O O . GLY A 1 99 ? 12.160 1.298 -14.724 1.00 92.44 99 GLY A O 1
ATOM 710 N N . CYS A 1 100 ? 13.923 -0.110 -14.577 1.00 93.25 100 CYS A N 1
ATOM 711 C CA . CYS A 1 100 ? 13.132 -1.273 -14.253 1.00 93.25 100 CYS A CA 1
ATOM 712 C C . CYS A 1 100 ? 12.461 -1.135 -12.892 1.00 93.25 100 CYS A C 1
ATOM 714 O O . CYS A 1 100 ? 13.088 -0.797 -11.882 1.00 93.25 100 CYS A O 1
ATOM 716 N N . SER A 1 101 ? 11.162 -1.400 -12.883 1.00 91.75 101 SER A N 1
ATOM 717 C CA . SER A 1 101 ? 10.344 -1.464 -11.688 1.00 91.75 101 SER A CA 1
ATOM 718 C C . SER A 1 101 ? 9.586 -2.781 -11.675 1.00 91.75 101 SER A C 1
ATOM 720 O O . SER A 1 101 ? 8.904 -3.134 -12.633 1.00 91.75 101 SER A O 1
ATOM 722 N N . TYR A 1 102 ? 9.673 -3.485 -10.554 1.00 92.44 102 TYR A N 1
ATOM 723 C CA . TYR A 1 102 ? 9.103 -4.813 -10.372 1.00 92.44 102 TYR A CA 1
ATOM 724 C C . TYR A 1 102 ? 7.876 -4.723 -9.473 1.00 92.44 102 TYR A C 1
ATOM 726 O O . TYR A 1 102 ? 7.885 -4.011 -8.467 1.00 92.44 102 TYR A O 1
ATOM 734 N N . GLY A 1 103 ? 6.786 -5.358 -9.895 1.00 93.44 103 GLY A N 1
ATOM 735 C CA . GLY A 1 103 ? 5.550 -5.424 -9.114 1.00 93.44 103 GLY A CA 1
ATOM 736 C C . GLY A 1 103 ? 5.350 -6.790 -8.485 1.00 93.44 103 GLY A C 1
ATOM 737 O O . GLY A 1 103 ? 6.275 -7.586 -8.396 1.00 93.44 103 GLY A O 1
ATOM 738 N N . CYS A 1 104 ? 4.117 -7.055 -8.078 1.00 95.88 104 CYS A N 1
ATOM 739 C CA . CYS A 1 104 ? 3.707 -8.337 -7.523 1.00 95.88 104 CYS A CA 1
ATOM 740 C C . CYS A 1 104 ? 2.366 -8.782 -8.113 1.00 95.88 104 CYS A C 1
ATOM 742 O O . CYS A 1 104 ? 1.526 -7.956 -8.495 1.00 95.88 104 CYS A O 1
ATOM 744 N N . ALA A 1 105 ? 2.173 -10.094 -8.165 1.00 95.19 105 ALA A N 1
ATOM 745 C CA . ALA A 1 105 ? 0.903 -10.752 -8.430 1.00 95.19 105 ALA A CA 1
ATOM 746 C C . ALA A 1 105 ? 0.300 -11.333 -7.143 1.00 95.19 105 ALA A C 1
ATOM 748 O O . ALA A 1 105 ? -0.910 -11.503 -7.043 1.00 95.19 105 ALA A O 1
ATOM 749 N N . SER A 1 106 ? 1.131 -11.641 -6.153 1.00 96.00 106 SER A N 1
ATOM 750 C CA . SER A 1 106 ? 0.757 -12.236 -4.877 1.00 96.00 106 SER A CA 1
ATOM 751 C C . SER A 1 106 ? 1.681 -11.755 -3.757 1.00 96.00 106 SER A C 1
ATOM 753 O O . SER A 1 106 ? 2.722 -11.149 -4.007 1.00 96.00 106 SER A O 1
ATOM 755 N N . ASP A 1 107 ? 1.309 -12.023 -2.505 1.00 97.00 107 ASP A N 1
ATOM 756 C CA . ASP A 1 107 ? 2.151 -11.682 -1.349 1.00 97.00 107 ASP A CA 1
ATOM 757 C C . ASP A 1 107 ? 3.496 -12.420 -1.362 1.00 97.00 107 ASP A C 1
ATOM 759 O O . ASP A 1 107 ? 4.472 -11.895 -0.830 1.00 97.00 107 ASP A O 1
ATOM 763 N N . ASP A 1 108 ? 3.564 -13.593 -2.000 1.00 96.19 108 ASP A N 1
ATOM 764 C CA . ASP A 1 108 ? 4.783 -14.402 -2.103 1.00 96.19 108 ASP A CA 1
ATOM 765 C C . ASP A 1 108 ? 5.854 -13.753 -2.998 1.00 96.19 108 ASP A C 1
ATOM 767 O O . ASP A 1 108 ? 7.041 -14.055 -2.857 1.00 96.19 108 ASP A O 1
ATOM 771 N N . ASP A 1 109 ? 5.458 -12.822 -3.872 1.00 95.81 109 ASP A N 1
ATOM 772 C CA . ASP A 1 109 ? 6.385 -12.040 -4.701 1.00 95.81 109 ASP A CA 1
ATOM 773 C C . ASP A 1 109 ? 7.050 -10.910 -3.900 1.00 95.81 109 ASP A C 1
ATOM 775 O O . ASP A 1 109 ? 8.035 -10.305 -4.330 1.00 95.81 109 ASP A O 1
ATOM 779 N N . CYS A 1 110 ? 6.505 -10.598 -2.722 1.00 96.06 110 CYS A N 1
ATOM 780 C CA . CYS A 1 110 ? 6.980 -9.526 -1.872 1.00 96.06 110 CYS A CA 1
ATOM 781 C C . CYS A 1 110 ? 7.977 -10.029 -0.822 1.00 96.06 110 CYS A C 1
ATOM 783 O O . CYS A 1 110 ? 7.916 -11.145 -0.310 1.00 96.06 110 CYS A O 1
ATOM 785 N N . SER A 1 111 ? 8.920 -9.160 -0.450 1.00 95.50 111 SER A N 1
ATOM 786 C CA . SER A 1 111 ? 9.839 -9.456 0.653 1.00 95.50 111 SER A CA 1
ATOM 787 C C . SER A 1 111 ? 9.098 -9.582 1.992 1.00 95.50 111 SER A C 1
ATOM 789 O O . SER A 1 111 ? 7.964 -9.128 2.141 1.00 95.50 111 SER A O 1
ATOM 791 N N . ALA A 1 112 ? 9.757 -10.147 3.007 1.00 95.69 112 ALA A N 1
ATOM 792 C CA . ALA A 1 112 ? 9.175 -10.237 4.345 1.00 95.69 112 ALA A CA 1
ATOM 793 C C . ALA A 1 112 ? 8.650 -8.872 4.842 1.00 95.69 112 ALA A C 1
ATOM 795 O O . ALA A 1 112 ? 9.253 -7.826 4.586 1.00 95.69 112 ALA A O 1
ATOM 796 N N . PHE A 1 113 ? 7.537 -8.901 5.583 1.00 95.88 113 PHE A N 1
ATOM 797 C CA . PHE A 1 113 ? 6.822 -7.710 6.074 1.00 95.88 113 PHE A CA 1
ATOM 798 C C . PHE A 1 113 ? 6.238 -6.814 4.974 1.00 95.88 113 PHE A C 1
ATOM 800 O O . PHE A 1 113 ? 5.978 -5.635 5.217 1.00 95.88 113 PHE A O 1
ATOM 807 N N . HIS A 1 114 ? 6.035 -7.360 3.776 1.00 97.69 114 HIS A N 1
ATOM 808 C CA . HIS A 1 114 ? 5.309 -6.705 2.700 1.00 97.69 114 HIS A CA 1
ATOM 809 C C . HIS A 1 114 ? 4.169 -7.594 2.210 1.00 97.69 114 HIS A C 1
ATOM 811 O O . HIS A 1 114 ? 4.191 -8.807 2.395 1.00 97.69 114 HIS A O 1
ATOM 817 N N . ALA A 1 115 ? 3.173 -6.968 1.599 1.00 97.75 115 ALA A N 1
ATOM 818 C CA . ALA A 1 115 ? 2.059 -7.644 0.953 1.00 97.75 115 ALA A CA 1
ATOM 819 C C . ALA A 1 115 ? 1.726 -6.945 -0.364 1.00 97.75 115 ALA A C 1
ATOM 821 O O . ALA A 1 115 ? 2.012 -5.756 -0.545 1.00 97.75 115 ALA A O 1
ATOM 822 N N . CYS A 1 116 ? 1.131 -7.694 -1.281 1.00 97.56 116 CYS A N 1
ATOM 823 C CA . CYS A 1 116 ? 0.810 -7.213 -2.605 1.00 97.56 116 CYS A CA 1
ATOM 824 C C . CYS A 1 116 ? -0.520 -6.459 -2.607 1.00 97.56 116 CYS A C 1
ATOM 826 O O . CYS A 1 116 ? -1.578 -7.021 -2.318 1.00 97.56 116 CYS A O 1
ATOM 828 N N . VAL A 1 117 ? -0.478 -5.171 -2.954 1.00 96.56 117 VAL A N 1
ATOM 829 C CA . VAL A 1 117 ? -1.680 -4.365 -3.189 1.00 96.56 117 VAL A CA 1
ATOM 830 C C . VAL A 1 117 ? -1.926 -4.291 -4.680 1.00 96.56 117 VAL A C 1
ATOM 832 O O . VAL A 1 117 ? -1.126 -3.704 -5.406 1.00 96.56 117 VAL A O 1
ATOM 835 N N . CYS A 1 118 ? -3.046 -4.855 -5.129 1.00 95.44 118 CYS A N 1
ATOM 836 C CA . CYS A 1 118 ? -3.411 -4.840 -6.538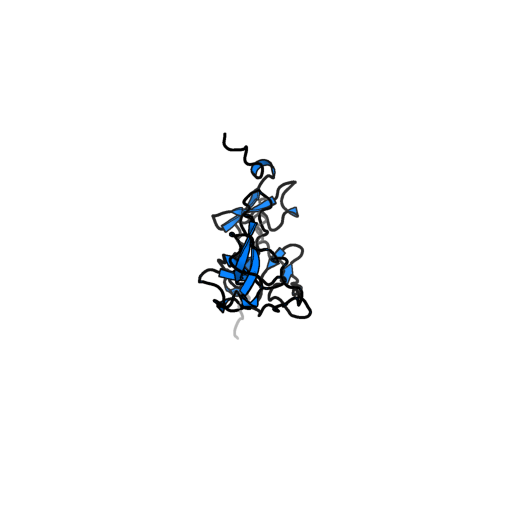 1.00 95.44 118 CYS A CA 1
ATOM 837 C C . CYS A 1 118 ? -3.628 -3.414 -7.045 1.00 95.44 118 CYS A C 1
ATOM 839 O O . CYS A 1 118 ? -4.250 -2.579 -6.385 1.00 95.44 118 CYS A O 1
ATOM 841 N N . GLY A 1 119 ? -3.126 -3.163 -8.246 1.00 91.38 119 GLY A N 1
ATOM 842 C CA . GLY A 1 119 ? -3.242 -1.899 -8.947 1.00 91.38 119 GLY A CA 1
ATOM 843 C C . GLY A 1 119 ? -3.042 -2.110 -10.440 1.00 91.38 119 GLY A C 1
ATOM 844 O O . GLY A 1 119 ? -2.872 -3.235 -10.909 1.00 91.38 119 GLY A O 1
ATOM 845 N N . THR A 1 120 ? -3.057 -1.012 -11.184 1.00 88.75 120 THR A N 1
ATOM 846 C CA . THR A 1 120 ? -2.871 -1.017 -12.635 1.00 88.75 120 THR A CA 1
ATOM 847 C C . THR A 1 120 ? -1.564 -0.297 -12.963 1.00 88.75 120 THR A C 1
ATOM 849 O O . THR A 1 120 ? -1.390 0.832 -12.500 1.00 88.75 120 THR A O 1
ATOM 852 N N . PRO A 1 121 ? -0.644 -0.896 -13.746 1.00 88.62 121 PRO A N 1
ATOM 853 C CA . PRO A 1 121 ? -0.772 -2.167 -14.482 1.00 88.62 121 PRO A CA 1
ATOM 854 C C . PRO A 1 121 ? -0.526 -3.443 -13.655 1.00 88.62 121 PRO A C 1
ATOM 856 O O . PRO A 1 121 ? -0.829 -4.539 -14.119 1.00 88.62 121 PRO A O 1
ATOM 859 N N . ARG A 1 122 ? 0.042 -3.330 -12.453 1.00 90.94 122 ARG A N 1
ATOM 860 C CA . ARG A 1 122 ? 0.402 -4.474 -11.603 1.00 90.94 122 ARG A CA 1
ATOM 861 C C . ARG A 1 122 ? 0.249 -4.128 -10.129 1.00 90.94 122 ARG A C 1
ATOM 863 O O . ARG A 1 122 ? 0.108 -2.954 -9.775 1.00 90.94 122 ARG A O 1
ATOM 870 N N . GLY A 1 123 ? 0.316 -5.147 -9.278 1.00 94.25 123 GLY A N 1
ATOM 871 C CA . GLY A 1 123 ? 0.370 -4.941 -7.842 1.00 94.25 123 GLY A CA 1
ATOM 872 C C . GLY A 1 123 ? 1.685 -4.305 -7.393 1.00 94.25 123 GLY A C 1
ATOM 873 O O . GLY A 1 123 ? 2.718 -4.428 -8.055 1.00 94.25 123 GLY A O 1
ATOM 874 N N . VAL A 1 124 ? 1.646 -3.628 -6.249 1.00 94.44 124 VAL A N 1
ATOM 875 C CA . VAL A 1 124 ? 2.816 -3.026 -5.603 1.00 94.44 124 VAL A CA 1
ATOM 876 C C . VAL A 1 124 ? 2.990 -3.640 -4.221 1.00 94.44 124 VAL A C 1
ATOM 878 O O . VAL A 1 124 ? 2.033 -3.724 -3.448 1.00 94.44 124 VAL A O 1
ATOM 881 N N . CYS A 1 125 ? 4.217 -4.044 -3.897 1.00 96.44 125 CYS A N 1
ATOM 882 C CA . CYS A 1 125 ? 4.556 -4.498 -2.556 1.00 96.44 125 CYS A CA 1
ATOM 883 C C . CYS A 1 125 ? 4.555 -3.312 -1.593 1.00 96.44 125 CYS A C 1
ATOM 885 O O . CYS A 1 125 ? 5.392 -2.413 -1.693 1.00 96.44 125 CYS A O 1
ATOM 887 N N . VAL A 1 126 ? 3.631 -3.322 -0.639 1.00 96.31 126 VAL A N 1
ATOM 888 C CA . VAL A 1 126 ? 3.555 -2.316 0.423 1.00 96.31 126 VAL A CA 1
ATOM 889 C C . VAL A 1 126 ? 4.000 -2.910 1.743 1.00 96.31 126 VAL A C 1
ATOM 891 O O . VAL A 1 126 ? 3.827 -4.104 1.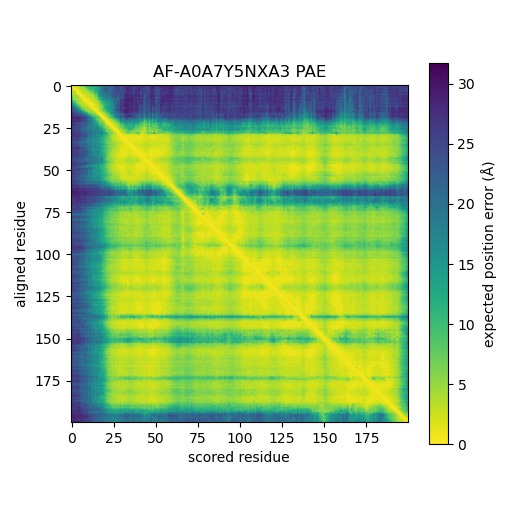973 1.00 96.31 126 VAL A O 1
ATOM 894 N N . VAL A 1 127 ? 4.532 -2.075 2.636 1.00 96.44 127 VAL A N 1
ATOM 895 C CA . VAL A 1 127 ? 4.827 -2.496 4.011 1.00 96.44 127 VAL A CA 1
ATOM 896 C C . VAL A 1 127 ? 3.536 -2.987 4.667 1.00 96.44 127 VAL A C 1
ATOM 898 O O . VAL A 1 127 ? 2.479 -2.371 4.522 1.00 96.44 127 VAL A O 1
ATOM 901 N N . ALA A 1 128 ? 3.618 -4.089 5.399 1.00 97.44 128 ALA A N 1
ATOM 902 C CA . ALA A 1 128 ? 2.461 -4.758 5.962 1.00 97.44 128 ALA A CA 1
ATOM 903 C C . ALA A 1 128 ? 2.770 -5.305 7.359 1.00 97.44 128 ALA A C 1
ATOM 905 O O . ALA A 1 128 ? 3.705 -6.083 7.548 1.00 97.44 128 ALA A O 1
ATOM 906 N N . SER A 1 129 ? 1.963 -4.913 8.349 1.00 96.56 129 SER A N 1
ATOM 907 C CA . SER A 1 129 ? 1.943 -5.564 9.668 1.00 96.56 129 SER A CA 1
ATOM 908 C C . SER A 1 129 ? 0.873 -6.657 9.773 1.00 96.56 129 SER A C 1
ATOM 910 O O . SER A 1 129 ? 0.780 -7.315 10.804 1.00 96.56 129 SER A O 1
ATOM 912 N N . CYS A 1 130 ? 0.048 -6.806 8.737 1.00 97.81 130 CYS A N 1
ATOM 913 C CA . CYS A 1 130 ? -0.961 -7.843 8.541 1.00 97.81 130 CYS A CA 1
ATOM 914 C C . CYS A 1 130 ? -1.088 -8.107 7.036 1.00 97.81 130 CYS A C 1
ATOM 916 O O . CYS A 1 130 ? -0.907 -7.188 6.237 1.00 97.81 130 CYS A O 1
ATOM 918 N N . THR A 1 131 ? -1.393 -9.340 6.648 1.00 97.44 131 THR A N 1
ATOM 919 C CA . THR A 1 131 ? -1.672 -9.718 5.253 1.00 97.44 131 THR A CA 1
ATOM 920 C C . THR A 1 131 ? -3.165 -9.880 5.003 1.00 97.44 131 THR A C 1
ATOM 922 O O . THR A 1 131 ? -3.619 -9.606 3.895 1.00 97.44 131 THR A O 1
ATOM 925 N N . THR A 1 132 ? -3.925 -10.266 6.030 1.00 97.50 132 THR A N 1
ATOM 926 C CA . THR A 1 132 ? -5.389 -10.386 6.010 1.00 97.50 132 THR A CA 1
ATOM 927 C C . THR A 1 132 ? -5.999 -9.982 7.350 1.00 97.50 132 THR A C 1
ATOM 929 O O . THR A 1 132 ? -5.290 -9.861 8.351 1.00 97.50 132 THR A O 1
ATOM 932 N N . ASP A 1 133 ? -7.323 -9.829 7.400 1.00 96.75 133 ASP A N 1
ATOM 933 C CA . ASP A 1 133 ? -8.075 -9.606 8.643 1.00 96.75 133 ASP A CA 1
ATOM 934 C C . ASP A 1 133 ? -7.802 -10.694 9.701 1.00 96.75 133 ASP A C 1
ATOM 936 O O . ASP A 1 133 ? -7.805 -10.409 10.897 1.00 96.75 133 ASP A O 1
ATOM 940 N N . ALA A 1 134 ? -7.498 -11.929 9.282 1.00 96.00 134 ALA A N 1
ATOM 941 C CA . ALA A 1 134 ? -7.202 -13.037 10.190 1.00 96.00 134 ALA A CA 1
ATOM 942 C C . ALA A 1 134 ? -5.878 -12.875 10.962 1.00 96.00 134 ALA A C 1
ATOM 944 O O . ALA A 1 134 ? -5.692 -13.528 11.990 1.00 96.00 134 ALA A O 1
ATOM 945 N N . ASP A 1 135 ? -4.972 -12.008 10.496 1.00 97.00 135 ASP A N 1
ATOM 946 C CA . ASP A 1 135 ? -3.721 -11.697 11.200 1.00 97.00 135 ASP A CA 1
ATOM 947 C C . ASP A 1 135 ? -3.928 -10.699 12.350 1.00 97.00 135 ASP A C 1
ATOM 949 O O . ASP A 1 135 ? -3.038 -10.492 13.179 1.00 97.00 135 ASP A O 1
ATOM 953 N N . CYS A 1 136 ? -5.095 -10.057 12.401 1.00 96.44 136 CYS A N 1
ATOM 954 C CA . CYS A 1 136 ? -5.432 -9.064 13.404 1.00 96.44 136 CYS A CA 1
ATOM 955 C C . CYS A 1 136 ? -6.124 -9.697 14.622 1.00 96.44 136 CYS A C 1
ATOM 957 O O . CYS A 1 136 ? -6.662 -10.802 14.574 1.00 96.44 136 CYS A O 1
ATOM 959 N N . HIS A 1 137 ? -6.095 -8.996 15.763 1.00 90.75 137 HIS A N 1
ATOM 960 C CA . HIS A 1 137 ? -6.840 -9.422 16.953 1.00 90.75 137 HIS A CA 1
ATOM 961 C C . HIS A 1 137 ? -8.341 -9.565 16.650 1.00 90.75 137 HIS A C 1
ATOM 963 O O . HIS A 1 137 ? -8.844 -8.917 15.736 1.00 90.75 137 HIS A O 1
ATOM 969 N N . GLU A 1 138 ? -9.048 -10.393 17.429 1.00 82.31 138 GLU A N 1
ATOM 970 C CA . GLU A 1 138 ? -10.455 -10.738 17.179 1.00 82.31 138 GLU A CA 1
ATOM 971 C C . GLU A 1 138 ? -11.307 -9.499 16.852 1.00 82.31 138 GLU A C 1
ATOM 973 O O . GLU A 1 138 ? -11.387 -8.558 17.641 1.00 82.31 138 GLU A O 1
ATOM 978 N N . SER A 1 139 ? -11.967 -9.530 15.691 1.00 81.12 139 SER A N 1
ATOM 979 C CA . SER A 1 139 ? -12.837 -8.463 15.159 1.00 81.12 139 SER A CA 1
ATOM 980 C C . SER A 1 139 ? -12.136 -7.177 14.690 1.00 81.12 139 SER A C 1
ATOM 982 O O . SER A 1 139 ? -12.809 -6.178 14.443 1.00 81.12 139 SER A O 1
ATOM 984 N N . SER A 1 140 ? -10.809 -7.178 14.543 1.00 92.38 140 SER A N 1
ATOM 985 C CA . SER A 1 140 ? -10.071 -6.097 13.879 1.00 92.38 140 SER A CA 1
ATOM 986 C C . SER A 1 140 ? -9.872 -6.387 12.387 1.00 92.38 140 SER A C 1
ATOM 988 O O . SER A 1 140 ? -9.830 -7.540 11.967 1.00 92.38 140 SER A O 1
ATOM 990 N N . LEU A 1 141 ? -9.757 -5.324 11.588 1.00 95.75 141 LEU A N 1
ATOM 991 C CA . LEU A 1 141 ? -9.583 -5.385 10.138 1.00 95.75 141 LEU A CA 1
ATOM 992 C C . LEU A 1 141 ? -8.146 -5.026 9.754 1.00 95.75 141 LEU A C 1
ATOM 994 O O . LEU A 1 141 ? -7.566 -4.089 10.313 1.00 95.75 141 LEU A O 1
ATOM 998 N N . CYS A 1 142 ? -7.598 -5.719 8.762 1.00 97.38 142 CYS A N 1
ATOM 999 C CA . CYS A 1 142 ? -6.331 -5.382 8.135 1.00 97.38 142 CYS A CA 1
ATOM 1000 C C . CYS A 1 142 ? -6.565 -4.309 7.071 1.00 97.38 142 CYS A C 1
ATOM 1002 O O . CYS A 1 142 ? -7.003 -4.588 5.956 1.00 97.38 142 CYS A O 1
ATOM 1004 N N . VAL A 1 143 ? -6.310 -3.054 7.434 1.00 96.94 143 VAL A N 1
ATOM 1005 C CA . VAL A 1 143 ? -6.708 -1.885 6.645 1.00 96.94 143 VAL A CA 1
ATOM 1006 C C . VAL A 1 143 ? -5.537 -1.331 5.857 1.00 96.94 143 VAL A C 1
ATOM 1008 O O . VAL A 1 143 ? -4.451 -1.114 6.400 1.00 96.94 143 VAL A O 1
ATOM 1011 N N . LEU A 1 144 ? -5.793 -1.015 4.588 1.00 96.44 144 LEU A N 1
ATOM 1012 C CA . LEU A 1 144 ? -4.862 -0.286 3.740 1.00 96.44 144 LEU A CA 1
ATOM 1013 C C . LEU A 1 144 ? -4.916 1.199 4.097 1.00 96.44 144 LEU A C 1
ATOM 1015 O O . LEU A 1 144 ? -5.950 1.851 3.948 1.00 96.44 144 LEU A O 1
ATOM 1019 N N . SER A 1 145 ? -3.802 1.747 4.576 1.00 94.00 145 SER A N 1
ATOM 1020 C CA . SER A 1 145 ? -3.688 3.186 4.775 1.00 94.00 145 SER A CA 1
ATOM 1021 C C . SER A 1 145 ? -3.672 3.901 3.431 1.00 94.00 145 SER A C 1
ATOM 1023 O O . SER A 1 145 ? -3.130 3.410 2.441 1.00 94.00 145 SER A O 1
ATOM 1025 N N . ARG A 1 146 ? -4.210 5.115 3.412 1.00 89.06 146 ARG A N 1
ATOM 1026 C CA . ARG A 1 146 ? -4.028 6.026 2.288 1.00 89.06 146 ARG A CA 1
ATOM 1027 C C . ARG A 1 146 ? -2.546 6.398 2.149 1.00 89.06 146 ARG A C 1
ATOM 1029 O O . ARG A 1 146 ? -1.827 6.449 3.149 1.00 89.06 146 ARG A O 1
ATOM 1036 N N . THR A 1 147 ? -2.114 6.703 0.929 1.00 85.88 147 THR A N 1
ATOM 1037 C CA . THR A 1 147 ? -0.890 7.481 0.706 1.00 85.88 147 THR A CA 1
ATOM 1038 C C . THR A 1 147 ? -1.052 8.856 1.342 1.00 85.88 147 THR A C 1
ATOM 1040 O O . THR A 1 147 ? -2.049 9.541 1.095 1.00 85.88 147 THR A O 1
ATOM 1043 N N . ASP A 1 148 ? -0.078 9.261 2.147 1.00 81.12 148 ASP A N 1
ATOM 1044 C CA . ASP A 1 148 ? -0.059 10.601 2.723 1.00 81.12 148 ASP A CA 1
ATOM 1045 C C . ASP A 1 148 ? 0.071 11.645 1.590 1.00 81.12 148 ASP A C 1
ATOM 1047 O O . ASP A 1 148 ? 0.990 11.536 0.775 1.00 81.12 148 ASP A O 1
ATOM 1051 N N . PRO A 1 149 ? -0.844 12.626 1.472 1.00 79.31 149 PRO A N 1
ATOM 1052 C CA . PRO A 1 149 ? -0.764 13.656 0.441 1.00 79.31 149 PRO A CA 1
ATOM 1053 C C . PRO A 1 149 ? 0.311 14.723 0.710 1.00 79.31 149 PRO A C 1
ATOM 1055 O O . PRO A 1 149 ? 0.487 15.604 -0.133 1.00 79.31 149 PRO A O 1
ATOM 1058 N N . CYS A 1 150 ? 1.000 14.700 1.856 1.00 81.44 150 CYS A N 1
ATOM 1059 C CA . CYS A 1 150 ? 2.119 15.602 2.116 1.00 81.44 150 CYS A CA 1
ATOM 1060 C C . CYS A 1 150 ? 3.307 15.341 1.153 1.00 81.44 150 CYS A C 1
ATOM 1062 O O . CYS A 1 150 ? 3.476 14.242 0.622 1.00 81.44 150 CYS A O 1
ATOM 1064 N N . GLU A 1 151 ? 4.164 16.346 0.925 1.00 72.19 151 GLU A N 1
ATOM 1065 C CA . GLU A 1 151 ? 5.374 16.183 0.101 1.00 72.19 151 GLU A CA 1
ATOM 1066 C C . GLU A 1 151 ? 6.328 15.159 0.744 1.00 72.19 151 GLU A C 1
ATOM 1068 O O . GLU A 1 151 ? 6.640 15.249 1.931 1.00 72.19 151 GLU A O 1
ATOM 1073 N N . GLY A 1 152 ? 6.759 14.152 -0.024 1.00 73.81 152 GLY A N 1
ATOM 1074 C CA . GLY A 1 152 ? 7.493 13.002 0.524 1.00 73.81 152 GLY A CA 1
ATOM 1075 C C . GLY A 1 152 ? 6.617 12.038 1.335 1.00 73.81 152 GLY A C 1
ATOM 1076 O O . GLY A 1 152 ? 7.142 11.278 2.148 1.00 73.81 152 GLY A O 1
ATOM 1077 N N . GLY A 1 153 ? 5.298 12.096 1.127 1.00 76.19 153 GLY A N 1
ATOM 1078 C CA . GLY A 1 153 ? 4.296 11.322 1.840 1.00 76.19 153 GLY A CA 1
ATOM 1079 C C . GLY A 1 153 ? 4.631 9.839 1.960 1.00 76.19 153 GLY A C 1
ATOM 1080 O O . GLY A 1 153 ? 5.224 9.219 1.073 1.00 76.19 153 GLY A O 1
ATOM 1081 N N . THR A 1 154 ? 4.242 9.260 3.093 1.00 82.94 154 THR A N 1
ATOM 1082 C CA . THR A 1 154 ? 4.483 7.843 3.354 1.00 82.94 154 THR A CA 1
ATOM 1083 C C . THR A 1 154 ? 3.656 7.002 2.374 1.00 82.94 154 THR A C 1
ATOM 1085 O O . THR A 1 154 ? 2.451 7.256 2.240 1.00 82.94 154 THR A O 1
ATOM 1088 N N . PRO A 1 155 ? 4.260 6.004 1.698 1.00 88.81 155 PRO A N 1
ATOM 1089 C CA . PRO A 1 155 ? 3.512 5.092 0.844 1.00 88.81 155 PRO A CA 1
ATOM 1090 C C . PRO A 1 155 ? 2.406 4.387 1.646 1.00 88.81 155 PRO A C 1
ATOM 1092 O O . PRO A 1 155 ? 2.514 4.262 2.876 1.00 88.81 155 PRO A O 1
ATOM 1095 N N . PRO A 1 156 ? 1.342 3.922 0.971 1.00 93.00 156 PRO A N 1
ATOM 1096 C CA . PRO A 1 156 ? 0.284 3.182 1.638 1.00 93.00 156 PRO A CA 1
ATOM 1097 C C . PRO A 1 156 ? 0.878 1.927 2.290 1.00 93.00 156 PRO A C 1
ATOM 1099 O O . PRO A 1 156 ? 1.860 1.371 1.800 1.00 93.00 156 PRO A O 1
ATOM 1102 N N . ARG A 1 157 ? 0.305 1.492 3.411 1.00 96.12 157 ARG A N 1
ATOM 1103 C CA . ARG A 1 157 ? 0.726 0.287 4.135 1.00 96.12 157 ARG A CA 1
ATOM 1104 C C . ARG A 1 157 ? -0.470 -0.432 4.739 1.00 96.12 157 ARG A C 1
ATOM 1106 O O . ARG A 1 157 ? -1.486 0.197 5.026 1.00 96.12 157 ARG A O 1
ATOM 1113 N N . LEU A 1 158 ? -0.345 -1.735 4.955 1.00 97.31 158 LEU A N 1
ATOM 1114 C CA . LEU A 1 158 ? -1.365 -2.530 5.637 1.00 97.31 158 LEU A CA 1
ATOM 1115 C C . LEU A 1 158 ? -1.101 -2.558 7.139 1.00 97.31 158 LEU A C 1
ATOM 1117 O O . LEU A 1 158 ? 0.001 -2.895 7.581 1.00 97.31 158 LEU A O 1
ATOM 1121 N N . SER A 1 159 ? -2.115 -2.216 7.930 1.00 97.12 159 SER A N 1
ATOM 1122 C CA . SER A 1 159 ? -2.060 -2.382 9.379 1.00 97.12 159 SER A CA 1
ATOM 1123 C C . 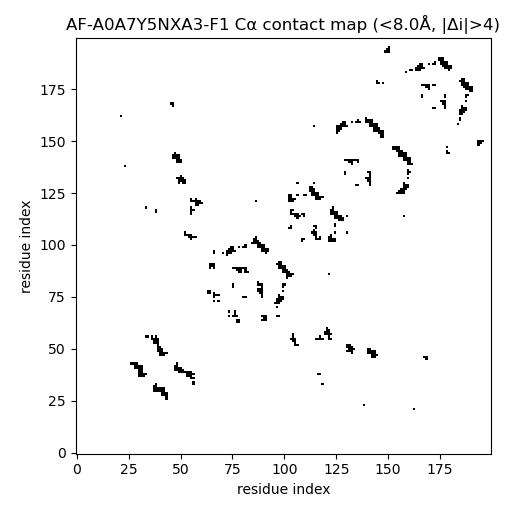SER A 1 159 ? -3.416 -2.713 9.978 1.00 97.12 159 SER A C 1
ATOM 1125 O O . SER A 1 159 ? -4.454 -2.232 9.516 1.00 97.12 159 SER A O 1
ATOM 1127 N N . CYS A 1 160 ? -3.390 -3.491 11.057 1.00 96.81 160 CYS A N 1
ATOM 1128 C CA . CYS A 1 160 ? -4.584 -3.781 11.834 1.00 96.81 160 CYS A CA 1
ATOM 1129 C C . CYS A 1 160 ? -5.186 -2.498 12.403 1.00 96.81 160 CYS A C 1
ATOM 1131 O O . CYS A 1 160 ? -4.462 -1.608 12.863 1.00 96.81 160 CYS A O 1
ATOM 1133 N N . LEU A 1 161 ? -6.513 -2.424 12.414 1.00 94.75 161 LEU A N 1
ATOM 1134 C CA . LEU A 1 161 ? -7.214 -1.448 13.233 1.00 94.75 161 LEU A CA 1
ATOM 1135 C C . LEU A 1 161 ? -6.961 -1.732 14.711 1.00 94.75 161 LEU A C 1
ATOM 1137 O O . LEU A 1 161 ? -6.857 -2.883 15.150 1.00 94.75 161 LEU A O 1
ATOM 1141 N N . THR A 1 162 ? -6.885 -0.680 15.508 1.00 93.12 162 THR A N 1
ATOM 1142 C CA . THR A 1 162 ? -6.760 -0.819 16.957 1.00 93.12 162 THR A CA 1
ATOM 1143 C C . THR A 1 162 ? -7.771 0.062 17.661 1.00 93.12 162 THR A C 1
ATOM 1145 O O . THR A 1 162 ? -8.190 1.089 17.142 1.00 93.12 162 THR A O 1
ATOM 1148 N N . THR A 1 163 ? -8.102 -0.274 18.904 1.00 91.38 163 THR A N 1
ATOM 1149 C CA . THR A 1 163 ? -8.931 0.591 19.759 1.00 91.38 163 THR A CA 1
ATOM 1150 C C . THR A 1 163 ? -8.260 1.924 20.107 1.00 91.38 163 THR A C 1
ATOM 1152 O O . THR A 1 163 ? -8.891 2.787 20.711 1.00 91.38 163 THR A O 1
ATOM 1155 N N . ARG A 1 164 ? -6.977 2.102 19.754 1.00 92.19 164 ARG A N 1
ATOM 1156 C CA . ARG A 1 164 ? -6.257 3.373 19.891 1.00 92.19 164 ARG A CA 1
ATOM 1157 C C . ARG A 1 164 ? -6.461 4.294 18.688 1.00 92.19 164 ARG A C 1
ATOM 1159 O O . ARG A 1 164 ? -6.129 5.472 18.807 1.00 92.19 164 ARG A O 1
ATOM 1166 N N . ASP A 1 165 ? -6.962 3.778 17.564 1.00 93.81 165 ASP A N 1
ATOM 1167 C CA . ASP A 1 165 ? -7.220 4.575 16.367 1.00 93.81 165 ASP A CA 1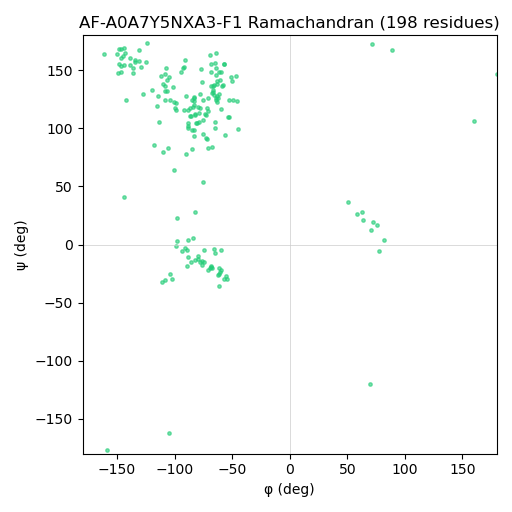
ATOM 1168 C C . ASP A 1 165 ? -8.277 5.641 16.679 1.00 93.81 165 ASP A C 1
ATOM 1170 O O . ASP A 1 165 ? -9.355 5.349 17.193 1.00 93.81 165 ASP A O 1
ATOM 1174 N N . GLN A 1 166 ? -7.944 6.899 16.397 1.00 94.50 166 GLN A N 1
ATOM 1175 C CA . GLN A 1 166 ? -8.820 8.051 16.638 1.00 94.50 166 GLN A CA 1
ATOM 1176 C C . GLN A 1 166 ? -9.724 8.355 15.442 1.00 94.50 166 GLN A C 1
ATOM 1178 O O . GLN A 1 166 ? -10.711 9.070 15.581 1.00 94.50 166 GLN A O 1
ATOM 1183 N N . CYS A 1 167 ? -9.360 7.835 14.274 1.00 93.69 167 CYS A N 1
ATOM 1184 C CA . CYS A 1 167 ? -10.058 8.003 13.012 1.00 93.69 167 CYS A CA 1
ATOM 1185 C C . CYS A 1 167 ? -9.907 6.726 12.184 1.00 93.69 167 CYS A C 1
ATOM 1187 O O . CYS A 1 167 ? -8.926 5.990 12.326 1.00 93.69 167 CYS A O 1
ATOM 1189 N N . LEU A 1 168 ? -10.864 6.478 11.299 1.00 91.56 168 LEU A N 1
ATOM 1190 C CA . LEU A 1 168 ? -10.796 5.415 10.300 1.00 91.56 168 LEU A CA 1
ATOM 1191 C C . LEU A 1 168 ? -10.598 6.001 8.900 1.00 91.56 168 LEU A C 1
ATOM 1193 O O . LEU A 1 168 ? -9.989 5.373 8.036 1.00 91.56 168 LEU A O 1
ATOM 1197 N N . THR A 1 169 ? -11.123 7.204 8.681 1.00 91.00 169 THR A N 1
ATOM 1198 C CA . THR A 1 169 ? -11.203 7.875 7.387 1.00 91.00 169 THR A CA 1
ATOM 1199 C C . THR A 1 169 ? -11.017 9.382 7.566 1.00 91.00 169 THR A C 1
ATOM 1201 O O . THR A 1 169 ? -11.197 9.913 8.661 1.00 91.00 169 THR A O 1
ATOM 1204 N N . ASP A 1 170 ? -10.708 10.103 6.487 1.00 90.56 170 ASP A N 1
ATOM 1205 C CA . ASP A 1 170 ? -10.576 11.570 6.537 1.00 90.56 170 ASP A CA 1
ATOM 1206 C C . ASP A 1 170 ? -11.881 12.268 6.962 1.00 90.56 170 ASP A C 1
ATOM 1208 O O . ASP A 1 170 ? -11.848 13.368 7.502 1.00 90.56 170 ASP A O 1
ATOM 1212 N N . ALA A 1 171 ? -13.039 11.626 6.769 1.00 91.06 171 ALA A N 1
ATOM 1213 C CA . ALA A 1 171 ? -14.328 12.166 7.197 1.00 91.06 171 ALA A CA 1
ATOM 1214 C C . ALA A 1 171 ? -14.487 12.205 8.728 1.00 91.06 171 ALA A C 1
ATOM 1216 O O . ALA A 1 171 ? -15.317 12.965 9.224 1.00 91.06 171 ALA A O 1
ATOM 1217 N N . ASP A 1 172 ? -13.687 11.429 9.467 1.00 92.00 172 ASP A N 1
ATOM 1218 C CA . ASP A 1 172 ? -13.660 11.455 10.933 1.00 92.00 172 ASP A CA 1
ATOM 1219 C C . ASP A 1 172 ? -12.831 12.636 11.474 1.00 92.00 172 ASP A C 1
ATOM 1221 O O . ASP A 1 172 ? -12.836 12.910 12.674 1.00 92.00 172 ASP A O 1
ATOM 1225 N N . CYS A 1 173 ? -12.106 13.335 10.595 1.00 92.00 173 CYS A N 1
ATOM 1226 C CA . CYS A 1 173 ? -11.171 14.391 10.942 1.00 92.00 173 CYS A CA 1
ATOM 1227 C C . CYS A 1 173 ? -11.674 15.748 10.426 1.00 92.00 173 CYS A C 1
ATOM 1229 O O . CYS A 1 173 ? -11.575 16.051 9.239 1.00 92.00 173 CYS A O 1
ATOM 1231 N N . ASP A 1 174 ? -12.180 16.603 11.320 1.00 91.81 174 ASP A N 1
ATOM 1232 C CA . ASP A 1 174 ? -12.677 17.950 10.990 1.00 91.81 174 ASP A CA 1
ATOM 1233 C C . ASP A 1 174 ? -11.603 18.813 10.284 1.00 91.81 174 ASP A C 1
ATOM 1235 O O . ASP A 1 174 ? -10.782 19.465 10.930 1.00 91.81 174 ASP A O 1
ATOM 1239 N N . ALA A 1 175 ? -11.614 18.828 8.944 1.00 88.19 175 ALA A N 1
ATOM 1240 C CA . ALA A 1 175 ? -10.619 19.492 8.087 1.00 88.19 175 ALA A CA 1
ATOM 1241 C C . ALA A 1 175 ? -9.158 19.015 8.286 1.00 88.19 175 ALA A C 1
ATOM 1243 O O . ALA A 1 175 ? -8.207 19.750 8.003 1.00 88.19 175 ALA A O 1
ATOM 1244 N N . ALA A 1 176 ? -8.981 17.775 8.742 1.00 92.00 176 ALA A N 1
ATOM 1245 C CA . ALA A 1 176 ? -7.691 17.108 8.907 1.00 92.00 176 ALA A CA 1
ATOM 1246 C C . ALA A 1 176 ? -7.667 15.782 8.123 1.00 92.00 176 ALA A C 1
ATOM 1248 O O . ALA A 1 176 ? -8.668 15.378 7.537 1.00 92.00 176 ALA A O 1
ATOM 1249 N N . LEU A 1 177 ? -6.510 15.124 8.076 1.00 91.56 177 LEU A N 1
ATOM 1250 C CA . LEU A 1 177 ? -6.341 13.822 7.431 1.00 91.56 177 LEU A CA 1
ATOM 1251 C C . LEU A 1 177 ? -6.236 12.722 8.472 1.00 91.56 177 LEU A C 1
ATOM 1253 O O . LEU A 1 177 ? -5.602 12.911 9.511 1.00 91.56 177 LEU A O 1
ATOM 1257 N N . CYS A 1 178 ? -6.797 11.558 8.170 1.00 92.69 178 CYS A N 1
ATOM 1258 C CA . CYS A 1 178 ? -6.604 10.377 8.986 1.00 92.69 178 CYS A CA 1
ATOM 1259 C C . CYS A 1 178 ? -5.315 9.667 8.569 1.00 92.69 178 CYS A C 1
ATOM 1261 O O . CYS A 1 178 ? -5.273 8.926 7.585 1.00 92.69 178 CYS A O 1
ATOM 1263 N N . VAL A 1 179 ? -4.244 9.910 9.322 1.00 91.69 179 VAL A N 1
ATOM 1264 C CA . VAL A 1 179 ? -2.902 9.418 8.996 1.00 91.69 179 VAL A CA 1
ATOM 1265 C C . VAL A 1 179 ? -2.513 8.308 9.958 1.00 91.69 179 VAL A C 1
ATOM 1267 O O . VAL A 1 179 ? -2.704 8.413 11.170 1.00 91.69 179 VAL A O 1
ATOM 1270 N N . LEU A 1 180 ? -1.936 7.236 9.417 1.00 92.50 180 LEU A N 1
ATOM 1271 C CA . LEU A 1 180 ? -1.343 6.170 10.212 1.00 92.50 180 LEU A CA 1
ATOM 1272 C C . LEU A 1 180 ? 0.041 6.620 10.707 1.00 92.50 180 LEU A C 1
ATOM 1274 O O . LEU A 1 180 ? 0.979 6.774 9.922 1.00 92.50 180 LEU A O 1
ATOM 1278 N N . GLY A 1 181 ? 0.179 6.803 12.016 1.00 89.94 181 GLY A N 1
ATOM 1279 C CA . GLY A 1 181 ? 1.433 7.126 12.685 1.00 89.94 181 GLY A CA 1
ATOM 1280 C C . GLY A 1 181 ? 2.432 5.966 12.673 1.00 89.94 181 GLY A C 1
ATOM 1281 O O . GLY A 1 181 ? 2.088 4.804 12.430 1.00 89.94 181 GLY A O 1
ATOM 1282 N N . ILE A 1 182 ? 3.702 6.278 12.941 1.00 87.06 182 ILE A N 1
ATOM 1283 C CA . ILE A 1 182 ? 4.794 5.289 13.035 1.00 87.06 182 ILE A CA 1
ATOM 1284 C C . ILE A 1 182 ? 4.589 4.259 14.157 1.00 87.06 182 ILE A C 1
ATOM 1286 O O . ILE A 1 182 ? 5.186 3.189 14.135 1.00 87.06 182 ILE A O 1
ATOM 1290 N N . ASP A 1 183 ? 3.743 4.577 15.134 1.00 88.69 183 ASP A N 1
ATOM 1291 C CA . ASP A 1 183 ? 3.349 3.716 16.249 1.00 88.69 183 ASP A CA 1
ATOM 1292 C C . ASP A 1 183 ? 2.193 2.761 15.892 1.00 88.69 183 ASP A C 1
ATOM 1294 O O . ASP A 1 183 ? 1.674 2.049 16.762 1.00 88.69 183 ASP A O 1
ATOM 1298 N N . GLY A 1 184 ? 1.787 2.760 14.618 1.00 90.19 184 GLY A N 1
ATOM 1299 C CA . GLY A 1 184 ? 0.721 1.925 14.084 1.00 90.19 184 GLY A CA 1
ATOM 1300 C C . GLY A 1 184 ? -0.682 2.399 14.453 1.00 90.19 184 GLY A C 1
ATOM 1301 O O . GLY A 1 184 ? -1.607 1.602 14.333 1.00 90.19 184 GLY A O 1
ATOM 1302 N N . VAL A 1 185 ? -0.848 3.649 14.904 1.00 92.69 185 VAL A N 1
ATOM 1303 C CA . VAL A 1 185 ? -2.152 4.222 15.276 1.00 92.69 185 VAL A CA 1
ATOM 1304 C C . VAL A 1 185 ? -2.585 5.289 14.287 1.00 92.69 185 VAL A C 1
ATOM 1306 O O . VAL A 1 185 ? -1.785 6.120 13.865 1.00 92.69 185 VAL A O 1
ATOM 1309 N N . ARG A 1 186 ? -3.866 5.292 13.927 1.00 93.00 186 ARG A N 1
ATOM 1310 C CA . ARG A 1 186 ? -4.475 6.327 13.089 1.00 93.00 186 ARG A CA 1
ATOM 1311 C C . ARG A 1 186 ? -4.862 7.534 13.929 1.00 93.00 186 ARG A C 1
ATOM 1313 O O . ARG A 1 186 ? -5.567 7.407 14.930 1.00 93.00 186 ARG A O 1
ATOM 1320 N N . THR A 1 187 ? -4.408 8.710 13.518 1.00 93.44 187 THR A N 1
ATOM 1321 C CA . THR A 1 187 ? -4.680 9.976 14.209 1.00 93.44 187 THR A CA 1
ATOM 1322 C C . THR A 1 187 ? -5.045 11.064 13.213 1.00 93.44 187 THR A C 1
ATOM 1324 O O . THR A 1 187 ? -4.543 11.067 12.088 1.00 93.44 187 THR A O 1
ATOM 1327 N N . CYS A 1 188 ? -5.907 11.993 13.628 1.00 93.69 188 CYS A N 1
ATOM 1328 C CA . CYS A 1 188 ? -6.234 13.155 12.813 1.00 93.69 188 CYS A CA 1
ATOM 1329 C C . CYS A 1 188 ? -5.061 14.136 12.814 1.00 93.69 188 CYS A C 1
ATOM 1331 O O . CYS A 1 188 ? -4.749 14.749 13.837 1.00 93.69 188 CYS A O 1
ATOM 1333 N N . GLN A 1 189 ? -4.426 14.296 11.659 1.00 91.00 189 GLN A N 1
ATOM 1334 C CA . GLN A 1 189 ? -3.306 15.199 11.457 1.00 91.00 189 GLN A CA 1
ATOM 1335 C C . GLN A 1 189 ? -3.748 16.395 10.612 1.00 91.00 189 GLN A C 1
ATOM 1337 O O . GLN A 1 189 ? -4.282 16.244 9.513 1.00 91.00 189 GLN A O 1
ATOM 1342 N N . GLY A 1 190 ? -3.546 17.606 11.136 1.00 89.31 190 GLY A N 1
ATOM 1343 C CA . GLY A 1 190 ? -3.882 18.833 10.417 1.00 89.31 190 GLY A CA 1
ATOM 1344 C C . GLY A 1 190 ? -3.052 18.990 9.141 1.00 89.31 190 GLY A C 1
ATOM 1345 O O . GLY A 1 190 ? -1.849 18.732 9.144 1.00 89.31 190 GLY A O 1
ATOM 1346 N N . LEU A 1 191 ? -3.684 19.480 8.070 1.00 83.25 191 LEU A N 1
ATOM 1347 C CA . LEU A 1 191 ? -3.038 19.723 6.771 1.00 83.25 191 LEU A CA 1
ATOM 1348 C C . LEU A 1 191 ? -1.871 20.722 6.842 1.00 83.25 191 LEU A C 1
ATOM 1350 O O . LEU A 1 191 ? -0.991 20.700 5.988 1.00 83.25 191 LEU A O 1
ATOM 1354 N N . GLU A 1 192 ? -1.828 21.577 7.867 1.00 81.94 192 GLU A N 1
ATOM 1355 C CA . GLU A 1 192 ? -0.722 22.520 8.086 1.00 81.94 192 GLU A CA 1
ATOM 1356 C C . GLU A 1 192 ? 0.623 21.808 8.300 1.00 81.94 192 GLU A C 1
ATOM 1358 O O . GLU A 1 192 ? 1.669 22.363 7.975 1.00 81.94 192 GLU A O 1
ATOM 1363 N N . LEU A 1 193 ? 0.604 20.559 8.781 1.00 73.69 193 LEU A N 1
ATOM 1364 C CA . LEU A 1 193 ? 1.810 19.749 8.957 1.00 73.69 193 LEU A CA 1
ATOM 1365 C C . LEU A 1 193 ? 2.349 19.178 7.634 1.00 73.69 193 LEU A C 1
ATOM 1367 O O . LEU A 1 193 ? 3.503 18.761 7.602 1.00 73.69 193 LEU A O 1
ATOM 1371 N N . CYS A 1 194 ? 1.561 19.201 6.550 1.00 74.25 194 CYS A N 1
ATOM 1372 C CA . CYS A 1 194 ? 2.033 18.832 5.210 1.00 74.25 194 CYS A CA 1
ATOM 1373 C C . CYS A 1 194 ? 2.885 19.910 4.550 1.00 74.25 194 CYS A C 1
ATOM 1375 O O . CYS A 1 194 ? 3.584 19.635 3.576 1.00 74.25 194 CYS A O 1
ATOM 1377 N N . VAL A 1 195 ? 2.821 21.143 5.048 1.00 68.81 195 VAL A N 1
ATOM 1378 C CA . VAL A 1 195 ? 3.652 22.231 4.555 1.00 68.81 195 VAL A CA 1
ATOM 1379 C C . VAL A 1 195 ? 4.914 22.213 5.399 1.00 68.81 195 VAL A C 1
ATOM 1381 O O . VAL A 1 195 ? 5.056 22.990 6.342 1.00 68.81 195 VAL A O 1
ATOM 1384 N N . SER A 1 196 ? 5.835 21.291 5.105 1.00 56.50 196 SER A N 1
ATOM 1385 C CA . SER A 1 196 ? 7.192 21.429 5.624 1.00 56.50 196 SER A CA 1
ATOM 1386 C C . SER A 1 196 ? 7.668 22.814 5.202 1.00 56.50 196 SER A C 1
ATOM 1388 O O . SER A 1 196 ? 7.853 23.075 4.013 1.00 56.50 196 SER A O 1
ATOM 1390 N N . THR A 1 197 ? 7.803 23.742 6.151 1.00 52.16 197 THR A N 1
ATOM 1391 C CA . THR A 1 197 ? 8.488 25.000 5.871 1.00 52.16 197 THR A CA 1
ATOM 1392 C C . THR A 1 197 ? 9.839 24.614 5.276 1.00 52.16 197 THR A C 1
ATOM 1394 O O . THR A 1 197 ? 10.524 23.812 5.922 1.00 52.16 197 THR A O 1
ATOM 1397 N N . PRO A 1 198 ? 10.203 25.091 4.071 1.00 54.41 198 PRO A N 1
ATOM 1398 C CA . PRO A 1 198 ? 11.464 24.720 3.448 1.00 54.41 198 PRO A CA 1
ATOM 1399 C C . PRO A 1 198 ? 12.576 24.908 4.477 1.00 54.41 198 PRO A C 1
ATOM 1401 O O . PRO A 1 198 ? 12.669 25.973 5.092 1.00 54.41 198 PRO A O 1
ATOM 1404 N N . VAL A 1 199 ? 13.341 23.844 4.734 1.00 49.94 199 VAL A N 1
ATOM 1405 C CA . VAL A 1 199 ? 14.492 23.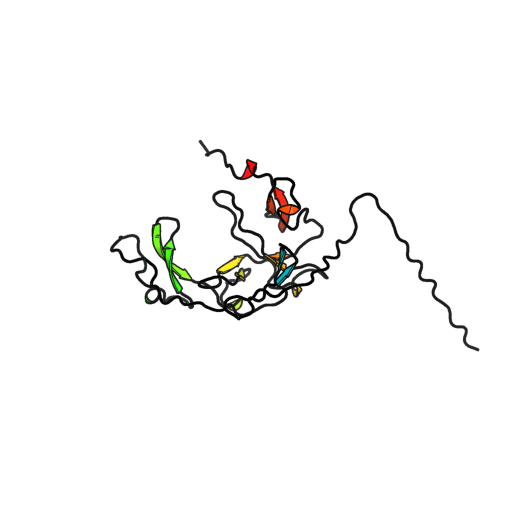911 5.637 1.00 49.94 199 VAL A CA 1
ATOM 1406 C C . VAL A 1 199 ? 15.442 24.957 5.037 1.00 49.94 199 VAL A C 1
ATOM 1408 O O . VAL A 1 199 ? 15.841 24.772 3.885 1.00 49.94 199 VAL A O 1
ATOM 1411 N N . PRO A 1 200 ? 15.717 26.080 5.731 1.00 52.12 200 PRO A N 1
ATOM 1412 C CA . PRO A 1 200 ? 16.547 27.154 5.192 1.00 52.12 200 PRO A CA 1
ATOM 1413 C C . PRO A 1 200 ? 18.008 26.734 5.008 1.00 52.12 200 PRO A C 1
ATOM 1415 O O . PRO A 1 200 ? 18.485 25.864 5.774 1.00 52.12 200 PRO A O 1
#

Sequence (200 aa):
MRRALAQVLVVVTISLAGCSGDVEIACNSEPEILEGAETGFATCGSLKHRPEQATCPILWHEAPAVCAGDDELNDCAEDADCDEAEHGICDVRPAGGCGCSYGCASDDDCSAFHACVCGTPRGVCVVASCTTDADCHESSLCVLSRTDPCEGGTPPRLSCLTTRDQCLTDADCDAALCVLGIDGVRTCQGLELCVSTPVP

Foldseek 3Di:
DDDDDDDDDDDDDDDDPPDDDPPLLPAPWDFDDDPNDTQQWTDRDPWIFRADWDFADAAPDPDFEPLPDPPPQAPDSFQVSQPPDPQWTWYADPVGYTDIDHAGRFQVSEDPQWTWGHDPNGTHTAREPDHAQVSEDPSWTFTWFDFDPADVTDHIYTATADPQAQDRACVSAPQFGQGQDPVRHTDTHHPVVSCPPPPD